Protein AF-A0A5C6VBN8-F1 (afdb_monomer_lite)

pLDDT: mean 72.9, std 21.55, range [36.84, 97.88]

Sequence (230 aa):
MKNLIVIALLLFALNPMFAQEKAKGKLKKVEKVEQQKEAKEKAQEEKEKKEKETKEKFKREKAKVKDRDDDDDEIDDDDDDDDDRDEKIKKEKKAAAAAKGKKELDDDDDEDDDKDDSSKGNAYGKNKGELEGKEFGKARSDAARATAAAKKEEAEKKIKEQEDEIRNYEEKIGQAKAKVEKEKAEGTITAEEEKKKAEKIKQAEEKLAEMKSLVEKNKAQLKELSKTIE

Organism: NCBI:txid1294296

Structure (mmCIF, N/CA/C/O backbone):
data_AF-A0A5C6VBN8-F1
#
_entry.id   AF-A0A5C6VBN8-F1
#
loop_
_atom_site.group_PDB
_atom_site.id
_atom_site.type_symbol
_atom_site.label_atom_id
_atom_site.label_alt_id
_atom_site.label_comp_id
_atom_site.label_asym_id
_atom_site.label_entity_id
_atom_site.label_seq_id
_atom_site.pdbx_PDB_ins_code
_atom_site.Cartn_x
_atom_site.Cartn_y
_atom_site.Cartn_z
_atom_site.occupancy
_atom_site.B_iso_or_equiv
_atom_site.auth_seq_id
_atom_site.auth_comp_id
_atom_site.auth_asym_id
_atom_site.auth_atom_id
_atom_site.pdbx_PDB_model_num
ATOM 1 N N . MET A 1 1 ? -7.280 -19.448 46.261 1.00 36.84 1 MET A N 1
ATOM 2 C CA . MET A 1 1 ? -7.740 -20.836 46.024 1.00 36.84 1 MET A CA 1
ATOM 3 C C . MET A 1 1 ? -8.810 -20.770 44.946 1.00 36.84 1 MET A C 1
ATOM 5 O O . MET A 1 1 ? -9.757 -20.027 45.119 1.00 36.84 1 MET A O 1
ATOM 9 N N . LYS A 1 2 ? -8.465 -21.201 43.727 1.00 53.47 2 LYS A N 1
ATOM 10 C CA . LYS A 1 2 ? -9.002 -22.420 43.089 1.00 53.47 2 LYS A CA 1
ATOM 11 C C . LYS A 1 2 ? -10.509 -22.305 42.814 1.00 53.47 2 LYS A C 1
ATOM 13 O O . LYS A 1 2 ? -11.283 -22.517 43.735 1.00 53.47 2 LYS A O 1
ATOM 18 N N . ASN A 1 3 ? -10.872 -21.954 41.571 1.00 45.22 3 ASN A N 1
ATOM 19 C CA . ASN A 1 3 ? -11.799 -22.721 40.720 1.00 45.22 3 ASN A CA 1
ATOM 20 C C . ASN A 1 3 ? -11.880 -22.164 39.272 1.00 45.22 3 ASN A C 1
ATOM 22 O O . ASN A 1 3 ? -12.307 -21.035 39.075 1.00 45.22 3 ASN A O 1
ATOM 26 N N . LEU A 1 4 ? -11.440 -23.016 38.323 1.00 42.41 4 LEU A N 1
ATOM 27 C CA . LEU A 1 4 ? -11.912 -23.273 36.939 1.00 42.41 4 LEU A CA 1
ATOM 28 C C . LEU A 1 4 ? -12.212 -22.076 36.000 1.00 42.41 4 LEU A C 1
ATOM 30 O O . LEU A 1 4 ? -13.116 -21.300 36.261 1.00 42.41 4 LEU A O 1
ATOM 34 N N . ILE A 1 5 ? -11.494 -21.816 34.892 1.00 54.84 5 ILE A N 1
ATOM 35 C CA . ILE A 1 5 ? -11.352 -22.577 33.619 1.00 54.84 5 ILE A CA 1
ATOM 36 C C . ILE A 1 5 ? -12.698 -23.025 33.004 1.00 54.84 5 ILE A C 1
ATOM 38 O O . ILE A 1 5 ? -13.468 -23.731 33.640 1.00 54.84 5 ILE A O 1
ATOM 42 N N . VAL A 1 6 ? -12.856 -22.713 31.705 1.00 48.94 6 VAL A N 1
ATOM 43 C CA . VAL A 1 6 ? -13.822 -23.225 30.701 1.00 48.94 6 VAL A CA 1
ATOM 44 C C . VAL A 1 6 ? -15.058 -22.346 30.432 1.00 48.94 6 VAL A C 1
ATOM 46 O O . VAL A 1 6 ? -16.148 -22.680 30.867 1.00 48.94 6 VAL A O 1
ATOM 49 N N . ILE A 1 7 ? -14.921 -21.312 29.584 1.00 46.84 7 ILE A N 1
ATOM 50 C CA . ILE A 1 7 ? -15.946 -20.943 28.575 1.00 46.84 7 ILE A CA 1
ATOM 51 C C . ILE A 1 7 ? -15.214 -20.537 27.285 1.00 46.84 7 ILE A C 1
ATOM 53 O O . ILE A 1 7 ? -15.134 -19.379 26.893 1.00 46.84 7 ILE A O 1
ATOM 57 N N . ALA A 1 8 ? -14.608 -21.537 26.651 1.00 49.47 8 ALA A N 1
ATOM 58 C CA . ALA A 1 8 ? -14.087 -21.483 25.293 1.00 49.47 8 ALA A CA 1
ATOM 59 C C . ALA A 1 8 ? -14.495 -22.787 24.600 1.00 49.47 8 ALA A C 1
ATOM 61 O O . ALA A 1 8 ? -13.651 -23.655 24.422 1.00 49.47 8 ALA A O 1
ATOM 62 N N . LEU A 1 9 ? -15.798 -22.983 24.331 1.00 48.44 9 LEU A N 1
ATOM 63 C CA . LEU A 1 9 ? -16.314 -24.092 23.502 1.00 48.44 9 LEU A CA 1
ATOM 64 C C . LEU A 1 9 ? -17.844 -24.056 23.325 1.00 48.44 9 LEU A C 1
ATOM 66 O O . LEU A 1 9 ? -18.545 -24.948 23.786 1.00 48.44 9 LEU A O 1
ATOM 70 N N . LEU A 1 10 ? -18.400 -23.051 22.645 1.00 46.12 10 LEU A N 1
ATOM 71 C CA . LEU A 1 10 ? -19.782 -23.157 22.154 1.00 46.12 10 LEU A CA 1
ATOM 72 C C . LEU A 1 10 ? -20.046 -22.147 21.038 1.00 46.12 10 LEU A C 1
ATOM 74 O O . LEU A 1 10 ? -20.396 -21.012 21.323 1.00 46.12 10 LEU A O 1
ATOM 78 N N . LEU A 1 11 ? -19.818 -22.569 19.785 1.00 45.25 11 LEU A N 1
ATOM 79 C CA . LEU A 1 11 ? -20.615 -22.232 18.585 1.00 45.25 11 LEU A CA 1
ATOM 80 C C . LEU A 1 11 ? -19.987 -22.858 17.318 1.00 45.25 11 LEU A C 1
ATOM 82 O O . LEU A 1 11 ? -19.710 -22.196 16.324 1.00 45.25 11 LEU A O 1
ATOM 86 N N . PHE A 1 12 ? -19.773 -24.177 17.352 1.00 49.62 12 PHE A N 1
ATOM 87 C CA . PHE A 1 12 ? -19.505 -24.992 16.162 1.00 49.62 12 PHE A CA 1
ATOM 88 C C . PHE A 1 12 ? -20.537 -26.125 16.104 1.00 49.62 12 PHE A C 1
ATOM 90 O O . PHE A 1 12 ? -20.213 -27.287 16.324 1.00 49.62 12 PHE A O 1
ATOM 97 N N . ALA A 1 13 ? -21.813 -25.781 15.913 1.00 48.97 13 ALA A N 1
ATOM 98 C CA . ALA A 1 13 ? -22.879 -26.774 15.763 1.00 48.97 13 ALA A CA 1
ATOM 99 C C . ALA A 1 13 ? -24.131 -26.199 15.083 1.00 48.97 13 ALA A C 1
ATOM 101 O O . ALA A 1 13 ? -25.184 -26.117 15.699 1.00 48.97 13 ALA A O 1
ATOM 102 N N . LEU A 1 14 ? -24.035 -25.845 13.799 1.00 45.94 14 LEU A N 1
ATOM 103 C CA . LEU A 1 14 ? -25.195 -25.828 12.901 1.00 45.94 14 LEU A CA 1
ATOM 104 C C . LEU A 1 14 ? -24.757 -26.303 11.514 1.00 45.94 14 LEU A C 1
ATOM 106 O O . LEU A 1 14 ? -24.358 -25.506 10.676 1.00 45.94 14 LEU A O 1
ATOM 110 N N . ASN A 1 15 ? -24.778 -27.626 11.324 1.00 46.16 15 ASN A N 1
ATOM 111 C CA . ASN A 1 15 ? -25.123 -28.281 10.057 1.00 46.16 15 ASN A CA 1
ATOM 112 C C . ASN A 1 15 ? -25.276 -29.798 10.283 1.00 46.16 15 ASN A C 1
ATOM 114 O O . ASN A 1 15 ? -24.287 -30.529 10.210 1.00 46.16 15 ASN A O 1
ATOM 118 N N . PRO A 1 16 ? -26.495 -30.309 10.535 1.00 49.69 16 PRO A N 1
ATOM 119 C CA . PRO A 1 16 ? -26.801 -31.718 10.387 1.00 49.69 16 PRO A CA 1
ATOM 120 C C . PRO A 1 16 ? -27.466 -31.930 9.022 1.00 49.69 16 PRO A C 1
ATOM 122 O O . PRO A 1 16 ? -28.684 -31.882 8.888 1.00 49.69 16 PRO A O 1
ATOM 125 N N . MET A 1 17 ? -26.672 -32.164 7.984 1.00 53.31 17 MET A N 1
ATOM 126 C CA . MET A 1 17 ? -27.174 -32.779 6.757 1.00 53.31 17 MET A CA 1
ATOM 127 C C . MET A 1 17 ? -26.045 -33.636 6.182 1.00 53.31 17 MET A C 1
ATOM 129 O O . MET A 1 17 ? -24.897 -33.206 6.188 1.00 53.31 17 MET A O 1
ATOM 133 N N . PHE A 1 18 ? -26.373 -34.853 5.744 1.00 47.97 18 PHE A N 1
ATOM 134 C CA . PHE A 1 18 ? -25.477 -35.960 5.361 1.00 47.97 18 PHE A CA 1
ATOM 135 C C . PHE A 1 18 ? -25.072 -36.930 6.482 1.00 47.97 18 PHE A C 1
ATOM 137 O O . PHE A 1 18 ? -23.905 -37.274 6.675 1.00 47.97 18 PHE A O 1
ATOM 144 N N . ALA A 1 19 ? -26.086 -37.473 7.156 1.00 48.59 19 ALA A N 1
ATOM 145 C CA . ALA A 1 19 ? -26.029 -38.852 7.622 1.00 48.59 19 ALA A CA 1
ATOM 146 C C . ALA A 1 19 ? -26.508 -39.791 6.496 1.00 48.59 19 ALA A C 1
ATOM 148 O O . ALA A 1 19 ? -27.462 -39.470 5.797 1.00 48.59 19 ALA A O 1
ATOM 149 N N . GLN A 1 20 ? -25.857 -40.958 6.407 1.00 46.75 20 GLN A N 1
ATOM 150 C CA . GLN A 1 20 ? -26.319 -42.191 5.752 1.00 46.75 20 GLN A CA 1
ATOM 151 C C . GLN A 1 20 ? -25.979 -42.408 4.261 1.00 46.75 20 GLN A C 1
ATOM 153 O O . GLN A 1 20 ? -26.848 -42.362 3.410 1.00 46.75 20 GLN A O 1
ATOM 158 N N . GLU A 1 21 ? -24.714 -42.749 3.965 1.00 42.88 21 GLU A N 1
ATOM 159 C CA . GLU A 1 21 ? -24.326 -43.922 3.141 1.00 42.88 21 GLU A CA 1
ATOM 160 C C . GLU A 1 21 ? -22.788 -44.021 2.969 1.00 42.88 21 GLU A C 1
ATOM 162 O O . GLU A 1 21 ? -22.092 -43.013 2.893 1.00 42.88 21 GLU A O 1
ATOM 167 N N . LYS A 1 22 ? -22.251 -45.249 2.864 1.00 39.03 22 LYS A N 1
ATOM 168 C CA . LYS A 1 22 ? -20.851 -45.630 2.517 1.00 39.03 22 LYS A CA 1
ATOM 169 C C . LYS A 1 22 ? -19.776 -45.600 3.623 1.00 39.03 22 LYS A C 1
ATOM 171 O O . LYS A 1 22 ? -18.822 -44.824 3.619 1.00 39.03 22 LYS A O 1
ATOM 176 N N . ALA A 1 23 ? -19.831 -46.611 4.489 1.00 44.97 23 ALA A N 1
ATOM 177 C CA . ALA A 1 23 ? -18.872 -46.915 5.558 1.00 44.97 23 ALA A CA 1
ATOM 178 C C . ALA A 1 23 ? -17.556 -47.636 5.139 1.00 44.97 23 ALA A C 1
ATOM 180 O O . ALA A 1 23 ? -16.942 -48.295 5.968 1.00 44.97 23 ALA A O 1
ATOM 181 N N . LYS A 1 24 ? -17.067 -47.519 3.891 1.00 47.94 24 LYS A N 1
ATOM 182 C CA . LYS A 1 24 ? -15.758 -48.106 3.480 1.00 47.94 24 LYS A CA 1
ATOM 183 C C . LYS A 1 24 ? -14.725 -47.108 2.925 1.00 47.94 24 LYS A C 1
ATOM 185 O O . LYS A 1 24 ? -13.600 -47.495 2.640 1.00 47.94 24 LYS A O 1
ATOM 190 N N . GLY A 1 25 ? -15.058 -45.816 2.823 1.00 48.28 25 GLY A N 1
ATOM 191 C CA . GLY A 1 25 ? -14.154 -44.778 2.288 1.00 48.28 25 GLY A CA 1
ATOM 192 C C . GLY A 1 25 ? -13.423 -43.911 3.326 1.00 48.28 25 GLY A C 1
ATOM 193 O O . GLY A 1 25 ? -12.579 -43.102 2.949 1.00 48.28 25 GLY A O 1
ATOM 194 N N . LYS A 1 26 ? -13.742 -44.035 4.624 1.00 44.25 26 LYS A N 1
ATOM 195 C CA . LYS A 1 26 ? -13.276 -43.090 5.660 1.00 44.25 26 LYS A CA 1
ATOM 196 C C . LYS A 1 26 ? -11.851 -43.340 6.178 1.00 44.25 26 LYS A C 1
ATOM 198 O O . LYS A 1 26 ? -11.223 -42.382 6.604 1.00 44.25 26 LYS A O 1
ATOM 203 N N . LEU A 1 27 ? -11.300 -44.551 6.063 1.00 45.84 27 LEU A N 1
ATOM 204 C CA . LEU A 1 27 ? -9.932 -44.841 6.532 1.00 45.84 27 LEU A CA 1
ATOM 205 C C . LEU A 1 27 ? -8.842 -44.193 5.653 1.00 45.84 27 LEU A C 1
ATOM 207 O O . LEU A 1 27 ? -7.938 -43.561 6.182 1.00 45.84 27 LEU A O 1
ATOM 211 N N . LYS A 1 28 ? -8.986 -44.197 4.318 1.00 51.03 28 LYS A N 1
ATOM 212 C CA . LYS A 1 28 ? -8.011 -43.555 3.404 1.00 51.03 28 LYS A CA 1
ATOM 213 C C . LYS A 1 28 ? -8.004 -42.021 3.448 1.00 51.03 28 LYS A C 1
ATOM 215 O O . LYS A 1 28 ? -7.063 -41.395 2.967 1.00 51.03 28 LYS A O 1
ATOM 220 N N . LYS A 1 29 ? -9.065 -41.392 3.964 1.00 52.53 29 LYS A N 1
ATOM 221 C CA . LYS A 1 29 ? -9.188 -39.925 3.989 1.00 52.53 29 LYS A CA 1
ATOM 222 C C . LYS A 1 29 ? -8.553 -39.308 5.238 1.00 52.53 29 LYS A C 1
ATOM 224 O O . LYS A 1 29 ? -8.108 -38.173 5.160 1.00 52.53 29 LYS A O 1
ATOM 229 N N . VAL A 1 30 ? -8.477 -40.052 6.344 1.00 53.88 30 VAL A N 1
ATOM 230 C CA . VAL A 1 30 ? -7.814 -39.607 7.583 1.00 53.88 30 VAL A CA 1
ATOM 231 C C . VAL A 1 30 ? -6.291 -39.638 7.417 1.00 53.88 30 VAL A C 1
ATOM 233 O O . VAL A 1 30 ? -5.638 -38.637 7.685 1.00 53.88 30 VAL A O 1
ATOM 236 N N . GLU A 1 31 ? -5.750 -40.703 6.822 1.00 55.56 31 GLU A N 1
ATOM 237 C CA . GLU A 1 31 ? -4.309 -40.848 6.553 1.00 55.56 31 GLU A CA 1
ATOM 238 C C . GLU A 1 31 ? -3.769 -39.752 5.609 1.00 55.56 31 GLU A C 1
ATOM 240 O O . GLU A 1 31 ? -2.696 -39.190 5.820 1.00 55.56 31 GLU A O 1
ATOM 245 N N . LYS A 1 32 ? -4.564 -39.351 4.605 1.00 59.66 32 LYS A N 1
ATOM 246 C CA . LYS A 1 32 ? -4.193 -38.275 3.670 1.00 59.66 32 LYS A CA 1
ATOM 247 C C . LYS A 1 32 ? -4.232 -36.876 4.307 1.00 59.66 32 LYS A C 1
ATOM 249 O O . LYS A 1 32 ? -3.501 -35.990 3.869 1.00 59.66 32 LYS A O 1
ATOM 254 N N . VAL A 1 33 ? -5.076 -36.666 5.321 1.00 64.38 33 VAL A N 1
ATOM 255 C CA . VAL A 1 33 ? -5.154 -35.396 6.067 1.00 64.38 33 VAL A CA 1
ATOM 256 C C . VAL A 1 33 ? -3.995 -35.279 7.059 1.00 64.38 33 VAL A C 1
ATOM 258 O O . VAL A 1 33 ? -3.444 -34.192 7.223 1.00 64.38 33 VAL A O 1
ATOM 261 N N . GLU A 1 34 ? -3.577 -36.388 7.664 1.00 66.69 34 GLU A N 1
ATOM 262 C CA . GLU A 1 34 ? -2.437 -36.432 8.584 1.00 66.69 34 GLU A CA 1
ATOM 263 C C . GLU A 1 34 ? -1.108 -36.192 7.847 1.00 66.69 34 GLU A C 1
ATOM 265 O O . GLU A 1 34 ? -0.345 -35.308 8.238 1.00 66.69 34 GLU A O 1
ATOM 270 N N . GLN A 1 35 ? -0.911 -36.825 6.681 1.00 67.00 35 GLN A N 1
ATOM 271 C CA . GLN A 1 35 ? 0.249 -36.563 5.814 1.00 67.00 35 GLN A CA 1
ATOM 272 C C . GLN A 1 35 ? 0.308 -35.112 5.303 1.00 67.00 35 GLN A C 1
ATOM 274 O O . GLN A 1 35 ? 1.388 -34.530 5.202 1.00 67.00 35 GLN A O 1
ATOM 279 N N . GLN A 1 36 ? -0.838 -34.486 5.001 1.00 68.31 36 GLN A N 1
ATOM 280 C CA . GLN A 1 36 ? -0.869 -33.069 4.609 1.00 68.31 36 GLN A CA 1
ATOM 281 C C . GLN A 1 36 ? -0.528 -32.123 5.764 1.00 68.31 36 GLN A C 1
ATOM 283 O O . GLN A 1 36 ? 0.071 -31.072 5.529 1.00 68.31 36 GLN A O 1
ATOM 288 N N . LYS A 1 37 ? -0.903 -32.472 6.998 1.00 75.88 37 LYS A N 1
ATOM 289 C CA . LYS A 1 37 ? -0.598 -31.662 8.180 1.00 75.88 37 LYS A CA 1
ATOM 290 C C . LYS A 1 37 ? 0.895 -31.720 8.507 1.00 75.88 37 LYS A C 1
ATOM 292 O O . LYS A 1 37 ? 1.504 -30.670 8.686 1.00 75.88 37 LYS A O 1
ATOM 297 N N . GLU A 1 38 ? 1.486 -32.911 8.454 1.00 79.38 38 GLU A N 1
ATOM 298 C CA . GLU A 1 38 ? 2.917 -33.118 8.702 1.00 79.38 38 GLU A CA 1
ATOM 299 C C . GLU A 1 38 ? 3.798 -32.453 7.624 1.00 79.38 38 GLU A C 1
ATOM 301 O O . GLU A 1 38 ? 4.816 -31.834 7.933 1.00 79.38 38 GLU A O 1
ATOM 306 N N . ALA A 1 39 ? 3.378 -32.493 6.352 1.00 78.19 39 ALA A N 1
ATOM 307 C CA . ALA A 1 39 ? 4.074 -31.791 5.270 1.00 78.19 39 ALA A CA 1
ATOM 308 C C . ALA A 1 39 ? 4.024 -30.260 5.428 1.00 78.19 39 ALA A C 1
ATOM 310 O O . ALA A 1 39 ? 4.997 -29.568 5.128 1.00 78.19 39 ALA A O 1
ATOM 311 N N . LYS A 1 40 ? 2.900 -29.721 5.918 1.00 80.12 40 LYS A N 1
ATOM 312 C CA . LYS A 1 40 ? 2.733 -28.280 6.145 1.00 80.12 40 LYS A CA 1
ATOM 313 C C . LYS A 1 40 ? 3.567 -27.786 7.330 1.00 80.12 40 LYS A C 1
ATOM 315 O O . LYS A 1 40 ? 4.115 -26.691 7.259 1.00 80.12 40 LYS A O 1
ATOM 320 N N . GLU A 1 41 ? 3.694 -28.601 8.373 1.00 85.88 41 GLU A N 1
A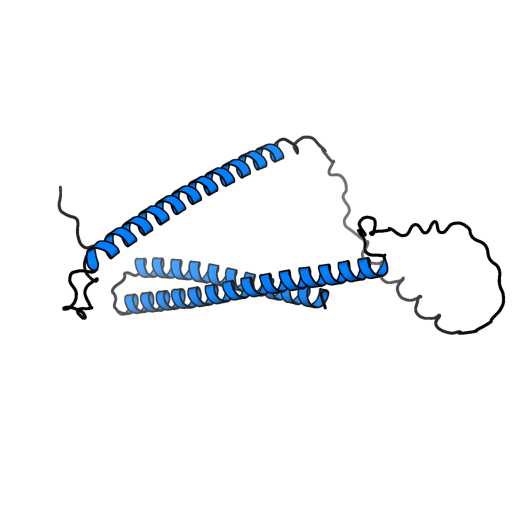TOM 321 C CA . GLU A 1 41 ? 4.508 -28.299 9.553 1.00 85.88 41 GLU A CA 1
ATOM 322 C C . GLU A 1 41 ? 6.008 -28.305 9.214 1.00 85.88 41 GLU A C 1
ATOM 324 O O . GLU A 1 41 ? 6.697 -27.325 9.495 1.00 85.88 41 GLU A O 1
ATOM 329 N N . LYS A 1 42 ? 6.485 -29.307 8.457 1.00 85.19 42 LYS A N 1
ATOM 330 C CA . LYS A 1 42 ? 7.874 -29.344 7.953 1.00 85.19 42 LYS A CA 1
ATOM 331 C C . LYS A 1 42 ? 8.205 -28.163 7.035 1.00 85.19 42 LYS A C 1
ATOM 333 O O . LYS A 1 42 ? 9.279 -27.579 7.147 1.00 85.19 42 LYS A O 1
ATOM 338 N N . ALA A 1 43 ? 7.277 -27.765 6.162 1.00 82.50 43 ALA A N 1
ATOM 339 C CA . ALA A 1 43 ? 7.470 -26.601 5.294 1.00 82.50 43 ALA A CA 1
ATOM 340 C C . ALA A 1 43 ? 7.532 -25.277 6.080 1.00 82.50 43 ALA A C 1
ATOM 342 O O . ALA A 1 43 ? 8.262 -24.359 5.699 1.00 82.50 43 ALA A O 1
ATOM 343 N N . GLN A 1 44 ? 6.776 -25.168 7.175 1.00 82.94 44 GLN A N 1
ATOM 344 C CA . GLN A 1 44 ? 6.790 -23.989 8.037 1.00 82.94 44 GLN A CA 1
ATOM 345 C C . GLN A 1 44 ? 8.087 -23.905 8.856 1.00 82.94 44 GLN A C 1
ATOM 347 O O . GLN A 1 44 ? 8.685 -22.831 8.933 1.00 82.94 44 GLN A O 1
ATOM 352 N N . GLU A 1 45 ? 8.571 -25.034 9.375 1.00 87.75 45 GLU A N 1
ATOM 353 C CA . GLU A 1 45 ? 9.840 -25.117 10.106 1.00 87.75 45 GLU A CA 1
ATOM 354 C C . GLU A 1 45 ? 11.048 -24.794 9.203 1.00 87.75 45 GLU A C 1
ATOM 356 O O . GLU A 1 45 ? 11.947 -24.042 9.590 1.00 87.75 45 GLU A O 1
ATOM 361 N N . GLU A 1 46 ? 11.046 -25.269 7.951 1.00 87.88 46 GLU A N 1
ATOM 362 C CA . GLU A 1 46 ? 12.103 -24.949 6.983 1.00 87.88 46 GLU A CA 1
ATOM 363 C C . GLU A 1 46 ? 12.102 -23.458 6.594 1.00 87.88 46 GLU A C 1
ATOM 365 O O . GLU A 1 46 ? 13.165 -22.853 6.412 1.00 87.88 46 GLU A O 1
ATOM 370 N N . LYS A 1 47 ? 10.916 -22.838 6.516 1.00 85.25 47 LYS A N 1
ATOM 371 C CA . LYS A 1 47 ? 10.767 -21.404 6.233 1.00 85.25 47 LYS A CA 1
ATOM 372 C C . LYS A 1 47 ? 11.302 -20.544 7.380 1.00 85.25 47 LYS A C 1
ATOM 374 O O . LYS A 1 47 ? 12.064 -19.614 7.117 1.00 85.25 47 LYS A O 1
ATOM 379 N N . GLU A 1 48 ? 10.981 -20.879 8.630 1.00 88.00 48 GLU A N 1
ATOM 380 C CA . GLU A 1 48 ? 11.520 -20.169 9.802 1.00 88.00 48 GLU A CA 1
ATOM 381 C C . GLU A 1 48 ? 13.042 -20.309 9.917 1.00 88.00 48 GLU A C 1
ATOM 383 O O . GLU A 1 48 ? 13.736 -19.351 10.277 1.00 88.00 48 GLU A O 1
ATOM 388 N N . LYS A 1 49 ? 13.586 -21.486 9.583 1.00 90.00 49 LYS A N 1
ATOM 389 C CA . LYS A 1 49 ? 15.034 -21.719 9.601 1.00 90.00 49 LYS A CA 1
ATOM 390 C C . LYS A 1 49 ? 15.754 -20.882 8.540 1.00 90.00 49 LYS A C 1
ATOM 392 O O . LYS A 1 49 ? 16.755 -20.242 8.866 1.00 90.00 49 LYS A O 1
ATOM 397 N N . LYS A 1 50 ? 15.217 -20.813 7.314 1.00 86.00 50 LYS A N 1
ATOM 398 C CA . LYS A 1 50 ? 15.756 -19.949 6.247 1.00 86.00 50 LYS A CA 1
ATOM 399 C C . LYS A 1 50 ? 15.683 -18.474 6.625 1.00 86.00 50 LYS A C 1
ATOM 401 O O . LYS A 1 50 ? 16.672 -17.771 6.451 1.00 86.00 50 LYS A O 1
ATOM 406 N N . GLU A 1 51 ? 14.569 -18.023 7.204 1.00 86.62 51 GLU A N 1
ATOM 407 C CA . GLU A 1 51 ? 14.395 -16.626 7.615 1.00 86.62 51 GLU A CA 1
ATOM 408 C C . GLU A 1 51 ? 15.430 -16.204 8.672 1.00 86.62 51 GLU A C 1
ATOM 410 O O . GLU A 1 51 ? 16.073 -15.156 8.526 1.00 86.62 51 GLU A O 1
ATOM 415 N N . LYS A 1 52 ? 15.663 -17.051 9.688 1.00 87.94 52 LYS A N 1
ATOM 416 C CA . LYS A 1 52 ? 16.704 -16.828 10.705 1.00 87.94 52 LYS A CA 1
ATOM 417 C C . LYS A 1 52 ? 18.102 -16.748 10.086 1.00 87.94 52 LYS A C 1
ATOM 419 O O . LYS A 1 52 ? 18.843 -15.826 10.422 1.00 87.94 52 LYS A O 1
ATOM 424 N N . GLU A 1 53 ? 18.433 -17.638 9.151 1.00 88.25 53 GLU A N 1
ATOM 425 C CA . GLU A 1 53 ? 19.745 -17.651 8.490 1.00 88.25 53 GLU A CA 1
ATOM 426 C C . GLU A 1 53 ? 19.979 -16.390 7.632 1.00 88.25 53 GLU A C 1
ATOM 428 O O . GLU A 1 53 ? 21.054 -15.786 7.687 1.00 88.25 53 GLU A O 1
ATOM 433 N N . THR A 1 54 ? 18.965 -15.919 6.895 1.00 83.12 54 THR A N 1
ATOM 434 C CA . THR A 1 54 ? 19.051 -14.646 6.149 1.00 83.12 54 THR A CA 1
ATOM 435 C C . THR A 1 54 ? 19.209 -13.438 7.066 1.00 83.12 54 THR A C 1
ATOM 437 O O . THR A 1 54 ? 20.010 -12.547 6.778 1.00 83.12 54 THR A O 1
ATOM 440 N N . LYS A 1 55 ? 18.486 -13.403 8.191 1.00 85.69 55 LYS A N 1
ATOM 441 C CA . LYS A 1 55 ? 18.560 -12.289 9.146 1.00 85.69 55 LYS A CA 1
ATOM 442 C C . LYS A 1 55 ? 19.932 -12.210 9.818 1.00 85.69 55 LYS A C 1
ATOM 444 O O . LYS A 1 55 ? 20.414 -11.112 10.100 1.00 85.69 55 LYS A O 1
ATOM 449 N N . GLU A 1 56 ? 20.569 -13.354 10.051 1.00 87.25 56 GLU A N 1
ATOM 450 C CA . GLU A 1 56 ? 21.918 -13.420 10.611 1.00 87.25 56 GLU A CA 1
ATOM 451 C C . GLU A 1 56 ? 22.990 -13.000 9.591 1.00 87.25 56 GLU A C 1
ATOM 453 O O . GLU A 1 56 ? 23.860 -12.189 9.921 1.00 87.25 56 GLU A O 1
ATOM 458 N N . LYS A 1 57 ? 22.879 -13.444 8.328 1.00 85.06 57 LYS A N 1
ATOM 459 C CA .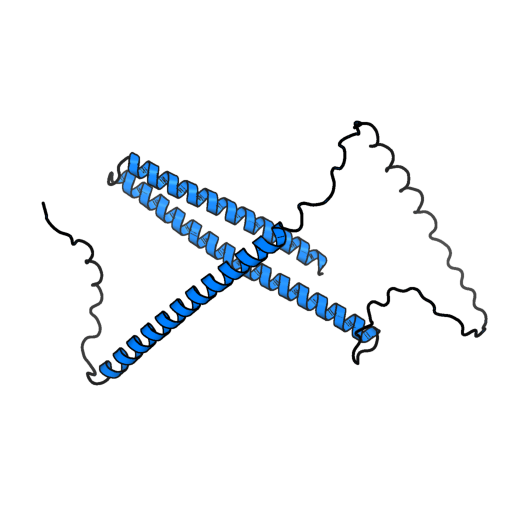 LYS A 1 57 ? 23.761 -12.993 7.232 1.00 85.06 57 LYS A CA 1
ATOM 460 C C . LYS A 1 57 ? 23.685 -11.479 7.026 1.00 85.06 57 LYS A C 1
ATOM 462 O O . LYS A 1 57 ? 24.727 -10.831 6.987 1.00 85.06 57 LYS A O 1
ATOM 467 N N . PHE A 1 58 ? 22.480 -10.908 7.016 1.00 82.12 58 PHE A N 1
ATOM 468 C CA . PHE A 1 58 ? 22.283 -9.464 6.856 1.00 82.12 58 PHE A CA 1
ATOM 469 C C . PHE A 1 58 ? 22.900 -8.648 8.004 1.00 82.12 58 PHE A C 1
ATOM 471 O O . PHE A 1 58 ? 23.533 -7.619 7.776 1.00 82.12 58 PHE A O 1
ATOM 478 N N . LYS A 1 59 ? 22.779 -9.119 9.256 1.00 85.06 59 LYS A N 1
ATOM 479 C CA . LYS A 1 59 ? 23.442 -8.470 10.401 1.00 85.06 59 LYS A CA 1
ATOM 480 C C . LYS A 1 59 ? 24.966 -8.528 10.296 1.00 85.06 59 LYS A C 1
ATOM 482 O O . LYS A 1 59 ? 25.627 -7.544 10.620 1.00 85.06 59 LYS A O 1
ATOM 487 N N . ARG A 1 60 ? 25.520 -9.655 9.840 1.00 81.19 60 ARG A N 1
ATOM 488 C CA . ARG A 1 60 ? 26.971 -9.839 9.694 1.00 81.19 60 ARG A CA 1
ATOM 489 C C . ARG A 1 60 ? 27.555 -8.982 8.573 1.00 81.19 60 ARG A C 1
ATOM 491 O O . ARG A 1 60 ? 28.676 -8.505 8.700 1.00 81.19 60 ARG A O 1
ATOM 498 N N . GLU A 1 61 ? 26.801 -8.776 7.501 1.00 76.25 61 GLU A N 1
ATOM 499 C CA . GLU A 1 61 ? 27.203 -7.921 6.383 1.00 76.25 61 GLU A CA 1
ATOM 500 C C . GLU A 1 61 ? 27.132 -6.437 6.764 1.00 76.25 61 GLU A C 1
ATOM 502 O O . GLU A 1 61 ? 28.094 -5.705 6.552 1.00 76.25 61 GLU A O 1
ATOM 507 N N . LYS A 1 62 ? 26.070 -6.019 7.468 1.00 74.94 62 LYS A N 1
ATOM 508 C CA . LYS A 1 62 ? 25.943 -4.649 7.990 1.00 74.94 62 LYS A CA 1
ATOM 509 C C . LYS A 1 62 ? 27.041 -4.284 8.998 1.00 74.94 62 LYS A C 1
ATOM 511 O O . LYS A 1 62 ? 27.475 -3.139 9.021 1.00 74.94 62 LYS A O 1
ATOM 516 N N . ALA A 1 63 ? 27.500 -5.238 9.810 1.00 75.50 63 ALA A N 1
ATOM 517 C CA . ALA A 1 63 ? 28.615 -5.014 10.731 1.00 75.50 63 ALA A CA 1
ATOM 518 C C . ALA A 1 63 ? 29.946 -4.780 9.991 1.00 75.50 63 ALA A C 1
ATOM 520 O O . ALA A 1 63 ? 30.706 -3.909 10.382 1.00 75.50 63 ALA A O 1
ATOM 521 N N . LYS A 1 64 ? 30.195 -5.484 8.878 1.00 71.12 64 LYS A N 1
ATOM 522 C CA . LYS A 1 64 ? 31.433 -5.329 8.092 1.00 71.12 64 LYS A CA 1
ATOM 523 C C . LYS A 1 64 ? 31.522 -4.026 7.298 1.00 71.12 64 LYS A C 1
ATOM 525 O O . LYS A 1 64 ? 32.619 -3.635 6.922 1.00 71.12 64 LYS A O 1
ATOM 530 N N . VAL A 1 65 ? 30.386 -3.400 6.999 1.00 65.94 65 VAL A N 1
ATOM 531 C CA . VAL A 1 65 ? 30.345 -2.107 6.297 1.00 65.94 65 VAL A CA 1
ATOM 532 C C . VAL A 1 65 ? 30.632 -0.954 7.260 1.00 65.94 65 VAL A C 1
ATOM 534 O O . VAL A 1 65 ? 31.182 0.049 6.839 1.00 65.94 65 VAL A O 1
ATOM 537 N N . LYS A 1 66 ? 30.332 -1.108 8.557 1.00 56.59 66 LYS A N 1
ATOM 538 C CA . LYS A 1 66 ? 30.497 -0.024 9.532 1.00 56.59 66 LYS A CA 1
ATOM 539 C C . LYS A 1 66 ? 31.939 0.183 10.019 1.00 56.59 66 LYS A C 1
ATOM 541 O O . LYS A 1 66 ? 32.239 1.260 10.500 1.00 56.59 66 LYS A O 1
ATOM 546 N N . ASP A 1 67 ? 32.823 -0.801 9.847 1.00 53.31 67 ASP A N 1
ATOM 547 C CA . ASP A 1 67 ? 34.244 -0.703 10.231 1.00 53.31 67 ASP A CA 1
ATOM 548 C C . ASP A 1 67 ? 35.137 -0.121 9.106 1.00 53.31 67 ASP A C 1
ATOM 550 O O . ASP A 1 67 ? 36.345 -0.348 9.098 1.00 53.31 67 ASP A O 1
ATOM 554 N N . ARG A 1 68 ? 34.560 0.553 8.097 1.00 54.59 68 ARG A N 1
ATOM 555 C CA . ARG A 1 68 ? 35.306 1.100 6.944 1.00 54.59 68 ARG A CA 1
ATOM 556 C C . ARG A 1 68 ? 35.124 2.596 6.675 1.00 54.59 68 ARG A C 1
ATOM 558 O O . ARG A 1 68 ? 35.803 3.084 5.785 1.00 54.59 68 ARG A O 1
ATOM 565 N N . ASP A 1 69 ? 34.284 3.293 7.438 1.00 51.66 69 ASP A N 1
ATOM 566 C CA . ASP A 1 69 ? 33.942 4.703 7.183 1.00 51.66 69 ASP A CA 1
ATOM 567 C C . ASP A 1 69 ? 34.341 5.648 8.345 1.00 51.66 69 ASP A C 1
ATOM 569 O O . ASP A 1 69 ? 33.763 6.719 8.469 1.00 51.66 69 ASP A O 1
ATOM 573 N N . ASP A 1 70 ? 35.294 5.263 9.207 1.00 51.12 70 ASP A N 1
ATOM 574 C CA . ASP A 1 70 ? 35.745 6.073 10.368 1.00 51.12 70 ASP A CA 1
ATOM 575 C C . ASP A 1 70 ? 37.191 6.614 10.223 1.00 51.12 70 ASP A C 1
ATOM 577 O O . ASP A 1 70 ? 37.810 6.986 11.213 1.00 51.12 70 ASP A O 1
ATOM 581 N N . ASP A 1 71 ? 37.730 6.673 9.001 1.00 52.56 71 ASP A N 1
ATOM 582 C CA . ASP A 1 71 ? 39.013 7.327 8.686 1.00 52.56 71 ASP A CA 1
ATOM 583 C C . ASP A 1 71 ? 38.901 8.040 7.321 1.00 52.56 71 ASP A C 1
ATOM 585 O O . ASP A 1 71 ? 39.350 7.498 6.313 1.00 52.56 71 ASP A O 1
ATOM 589 N N . ASP A 1 72 ? 38.238 9.200 7.255 1.00 50.53 72 ASP A N 1
ATOM 590 C CA . ASP A 1 72 ? 38.716 10.324 6.426 1.00 50.53 72 ASP A CA 1
ATOM 591 C C . ASP A 1 72 ? 37.911 11.613 6.665 1.00 50.53 72 ASP A C 1
ATOM 593 O O . ASP A 1 72 ? 36.679 11.622 6.628 1.00 50.53 72 ASP A O 1
ATOM 597 N N . ASP A 1 73 ? 38.680 12.689 6.822 1.00 44.25 73 ASP A N 1
ATOM 598 C CA . ASP A 1 73 ? 38.357 14.094 6.569 1.00 44.25 73 ASP A CA 1
ATOM 599 C C . ASP A 1 73 ? 37.535 14.891 7.600 1.00 44.25 73 ASP A C 1
ATOM 601 O O . ASP A 1 73 ? 36.344 15.175 7.460 1.00 44.25 73 ASP A O 1
ATOM 605 N N . GLU A 1 74 ? 38.286 15.398 8.589 1.00 52.56 74 GLU A N 1
ATOM 606 C CA . GLU A 1 74 ? 38.190 16.795 9.030 1.00 52.56 74 GLU A CA 1
ATOM 607 C C . GLU A 1 74 ? 38.247 17.728 7.801 1.00 52.56 74 GLU A C 1
ATOM 609 O O . GLU A 1 74 ? 39.312 17.953 7.226 1.00 52.56 74 GLU A O 1
ATOM 614 N N . ILE A 1 75 ? 37.103 18.279 7.393 1.00 43.38 75 ILE A N 1
ATOM 615 C CA . ILE A 1 75 ? 37.044 19.465 6.533 1.00 43.38 75 ILE A CA 1
ATOM 616 C C . ILE A 1 75 ? 36.511 20.606 7.390 1.00 43.38 75 ILE A C 1
ATOM 618 O O . ILE A 1 75 ? 35.384 20.550 7.882 1.00 43.38 75 ILE A O 1
ATOM 622 N N . ASP A 1 76 ? 37.389 21.589 7.577 1.00 44.88 76 ASP A N 1
ATOM 623 C CA . ASP A 1 76 ? 37.161 22.879 8.215 1.00 44.88 76 ASP A CA 1
ATOM 624 C C . ASP A 1 76 ? 35.899 23.567 7.673 1.00 44.88 76 ASP A C 1
ATOM 626 O O . ASP A 1 76 ? 35.765 23.819 6.472 1.00 44.88 76 ASP A O 1
ATOM 630 N N . ASP A 1 77 ? 34.999 23.896 8.599 1.00 49.16 77 ASP A N 1
ATOM 631 C CA . ASP A 1 77 ? 33.939 24.885 8.437 1.00 49.16 77 ASP A CA 1
ATOM 632 C C . ASP A 1 77 ? 34.569 26.289 8.491 1.00 49.16 77 ASP A C 1
ATOM 634 O O . ASP A 1 77 ? 34.726 26.862 9.567 1.00 49.16 77 ASP A O 1
ATOM 638 N N . ASP A 1 78 ? 34.918 26.838 7.330 1.00 53.19 78 ASP A N 1
ATOM 639 C CA . ASP A 1 78 ? 35.139 28.274 7.120 1.00 53.19 78 ASP A CA 1
ATOM 640 C C . ASP A 1 78 ? 34.677 28.616 5.693 1.00 53.19 78 ASP A C 1
ATOM 642 O O . ASP A 1 78 ? 35.373 28.335 4.720 1.00 53.19 78 ASP A O 1
ATOM 646 N N . ASP A 1 79 ? 33.460 29.147 5.557 1.00 44.22 79 ASP A N 1
ATOM 647 C CA . ASP A 1 79 ? 33.232 30.392 4.809 1.00 44.22 79 ASP A CA 1
ATOM 648 C C . ASP A 1 79 ? 31.751 30.803 4.862 1.00 44.22 79 ASP A C 1
ATOM 650 O O . ASP A 1 79 ? 30.860 30.208 4.245 1.00 44.22 79 ASP A O 1
ATOM 654 N N . ASP A 1 80 ? 31.538 31.874 5.624 1.00 50.34 80 ASP A N 1
ATOM 655 C CA . ASP A 1 80 ? 30.503 32.881 5.426 1.00 50.34 80 ASP A CA 1
ATOM 656 C C . ASP A 1 80 ? 30.503 33.386 3.967 1.00 50.34 80 ASP A C 1
ATOM 658 O O . ASP A 1 80 ? 31.540 33.797 3.456 1.00 50.34 80 ASP A O 1
ATOM 662 N N . ASP A 1 81 ? 29.344 33.386 3.302 1.00 46.28 81 ASP A N 1
ATOM 663 C CA . ASP A 1 81 ? 28.745 34.567 2.643 1.00 46.28 81 ASP A CA 1
ATOM 664 C C . ASP A 1 81 ? 27.605 34.125 1.705 1.00 46.28 81 ASP A C 1
ATOM 666 O O . ASP A 1 81 ? 27.768 33.853 0.510 1.00 46.28 81 ASP A O 1
ATOM 670 N N . ASP A 1 82 ? 26.409 34.086 2.289 1.00 52.00 82 ASP A N 1
ATOM 671 C CA . ASP A 1 82 ? 25.135 34.257 1.595 1.00 52.00 82 ASP A CA 1
ATOM 672 C C . ASP A 1 82 ? 24.960 35.756 1.290 1.00 52.00 82 ASP A C 1
ATOM 674 O O . ASP A 1 82 ? 24.621 36.522 2.187 1.00 52.00 82 ASP A O 1
ATOM 678 N N . ASP A 1 83 ? 25.185 36.184 0.046 1.00 52.06 83 ASP A N 1
ATOM 679 C CA . ASP A 1 83 ? 24.295 37.116 -0.668 1.00 52.06 83 ASP A CA 1
ATOM 680 C C . ASP A 1 83 ? 24.810 37.409 -2.096 1.00 52.06 83 ASP A C 1
ATOM 682 O O . ASP A 1 83 ? 26.004 37.419 -2.384 1.00 52.06 83 ASP A O 1
ATOM 686 N N . ASP A 1 84 ? 23.875 37.682 -3.009 1.00 53.06 84 ASP A N 1
ATOM 687 C CA . ASP A 1 84 ? 24.087 38.265 -4.348 1.00 53.06 84 ASP A CA 1
ATOM 688 C C . ASP A 1 84 ? 24.603 37.386 -5.506 1.00 53.06 84 ASP A C 1
ATOM 690 O O . ASP A 1 84 ? 25.618 37.686 -6.150 1.00 53.06 84 ASP A O 1
ATOM 694 N N . ARG A 1 85 ? 23.812 36.397 -5.964 1.00 45.25 85 ARG A N 1
ATOM 695 C CA . ARG A 1 85 ? 23.976 35.907 -7.357 1.00 45.25 85 ARG A CA 1
ATOM 696 C C . ARG A 1 85 ? 22.732 35.456 -8.119 1.00 45.25 85 ARG A C 1
ATOM 698 O O . ARG A 1 85 ? 22.839 34.676 -9.066 1.00 45.25 85 ARG A O 1
ATOM 705 N N . ASP A 1 86 ? 21.579 36.045 -7.815 1.00 50.06 86 ASP A N 1
ATOM 706 C CA . ASP A 1 86 ? 20.302 35.717 -8.468 1.00 50.06 86 ASP A CA 1
ATOM 707 C C . ASP A 1 86 ? 19.973 36.553 -9.736 1.00 50.06 86 ASP A C 1
ATOM 709 O O . ASP A 1 86 ? 18.828 36.610 -10.181 1.00 50.06 86 ASP A O 1
ATOM 713 N N . GLU A 1 87 ? 20.959 37.195 -10.391 1.00 50.19 87 GLU A N 1
ATOM 714 C CA . GLU A 1 87 ? 20.668 38.122 -11.509 1.00 50.19 87 GLU A CA 1
ATOM 715 C C . GLU A 1 87 ? 21.508 37.976 -12.798 1.00 50.19 87 GLU A C 1
ATOM 717 O O . GLU A 1 87 ? 21.590 38.905 -13.606 1.00 50.19 87 GLU A O 1
ATOM 722 N N . LYS A 1 88 ? 22.098 36.799 -13.082 1.00 49.47 88 LYS A N 1
ATOM 723 C CA . LYS A 1 88 ? 22.917 36.616 -14.310 1.00 49.47 88 LYS A CA 1
ATOM 724 C C . LYS A 1 88 ? 22.607 35.415 -15.214 1.00 49.47 88 LYS A C 1
ATOM 726 O O . LYS A 1 88 ? 23.379 35.145 -16.126 1.00 49.47 88 LYS A O 1
ATOM 731 N N . ILE A 1 89 ? 21.447 34.761 -15.076 1.00 49.12 89 ILE A N 1
ATOM 732 C CA . ILE A 1 89 ? 21.009 33.665 -15.982 1.00 49.12 89 ILE A CA 1
ATOM 733 C C . ILE A 1 89 ? 19.697 34.014 -16.714 1.00 49.12 89 ILE A C 1
ATOM 735 O O . ILE A 1 89 ? 18.812 33.186 -16.919 1.00 49.12 89 ILE A O 1
ATOM 739 N N . LYS A 1 90 ? 19.533 35.276 -17.136 1.00 48.28 90 LYS A N 1
ATOM 740 C CA . LYS A 1 90 ? 18.376 35.698 -17.959 1.00 48.28 90 LYS A CA 1
ATOM 741 C C . LYS A 1 90 ? 18.720 36.459 -19.242 1.00 48.28 90 LYS A C 1
ATOM 743 O O . LYS A 1 90 ? 17.802 36.880 -19.943 1.00 48.28 90 LYS A O 1
ATOM 748 N N . LYS A 1 91 ? 20.004 36.587 -19.612 1.00 47.72 91 LYS A N 1
ATOM 749 C CA . LYS A 1 91 ? 20.423 37.408 -20.770 1.00 47.72 91 LYS A CA 1
ATOM 750 C C . LYS A 1 91 ? 21.161 36.700 -21.916 1.00 47.72 91 LYS A C 1
ATOM 752 O O . LYS A 1 91 ? 21.545 37.382 -22.855 1.00 47.72 91 LYS A O 1
ATOM 757 N N . GLU A 1 92 ? 21.262 35.367 -21.932 1.00 44.84 92 GLU A N 1
ATOM 758 C CA . GLU A 1 92 ? 21.911 34.637 -23.050 1.00 44.84 92 GLU A CA 1
ATOM 759 C C . GLU A 1 92 ? 20.978 33.741 -23.888 1.00 44.84 92 GLU A C 1
ATOM 761 O O . GLU A 1 92 ? 21.387 33.178 -24.897 1.00 44.84 92 GLU A O 1
ATOM 766 N N . LYS A 1 93 ? 19.676 33.674 -23.576 1.00 45.44 93 LYS A N 1
ATOM 767 C CA . LYS A 1 93 ? 18.700 32.866 -24.345 1.00 45.44 93 LYS A CA 1
ATOM 768 C C . LYS A 1 93 ? 17.957 33.614 -25.465 1.00 45.44 93 LYS A C 1
ATOM 770 O O . LYS A 1 93 ? 16.906 33.156 -25.909 1.00 45.44 93 LYS A O 1
ATOM 775 N N . LYS A 1 94 ? 18.472 34.752 -25.952 1.00 45.94 94 LYS A N 1
ATOM 776 C CA . LYS A 1 94 ? 17.787 35.569 -26.980 1.00 45.94 94 LYS A CA 1
ATOM 777 C C . LYS A 1 94 ? 18.648 35.973 -28.187 1.00 45.94 94 LYS A C 1
ATOM 779 O O . LYS A 1 94 ? 18.421 37.034 -28.756 1.00 45.94 94 LYS A O 1
ATOM 784 N N . ALA A 1 95 ? 19.589 35.120 -28.604 1.00 43.44 95 ALA A N 1
ATOM 785 C CA . ALA A 1 95 ? 20.414 35.353 -29.801 1.00 43.44 95 ALA A CA 1
ATOM 786 C C . ALA A 1 95 ? 20.606 34.123 -30.724 1.00 43.44 95 ALA A C 1
ATOM 788 O O . ALA A 1 95 ? 21.495 34.132 -31.563 1.00 43.44 95 ALA A O 1
ATOM 789 N N . ALA A 1 96 ? 19.775 33.076 -30.621 1.00 41.28 96 ALA A N 1
ATOM 790 C CA . ALA A 1 96 ? 19.910 31.854 -31.439 1.00 41.28 96 ALA A CA 1
ATOM 791 C C . ALA A 1 96 ? 18.641 31.496 -32.244 1.00 41.28 96 ALA A C 1
ATOM 793 O O . ALA A 1 96 ? 18.336 30.325 -32.450 1.00 41.28 96 ALA A O 1
ATOM 794 N N . ALA A 1 97 ? 17.871 32.498 -32.683 1.00 45.94 97 ALA A N 1
ATOM 795 C CA . ALA A 1 97 ? 16.625 32.296 -33.439 1.00 45.94 97 ALA A CA 1
ATOM 796 C C . ALA A 1 97 ? 16.534 33.127 -34.735 1.00 45.94 97 ALA A C 1
ATOM 798 O O . ALA A 1 97 ? 15.439 33.471 -35.171 1.00 45.94 97 ALA A O 1
ATOM 799 N N . ALA A 1 98 ? 17.666 33.453 -35.367 1.00 46.66 98 ALA A N 1
ATOM 800 C CA . ALA A 1 98 ? 17.681 34.175 -36.641 1.00 46.66 98 ALA A CA 1
ATOM 801 C C . ALA A 1 98 ? 18.855 33.747 -37.538 1.00 46.66 98 ALA A C 1
ATOM 803 O O . ALA A 1 98 ? 19.748 34.534 -37.814 1.00 46.66 98 ALA A O 1
ATOM 804 N N . ALA A 1 99 ? 18.868 32.490 -37.983 1.00 43.12 99 ALA A N 1
ATOM 805 C CA . ALA A 1 99 ? 19.697 32.054 -39.113 1.00 43.12 99 ALA A CA 1
ATOM 806 C C . ALA A 1 99 ? 19.139 30.746 -39.696 1.00 43.12 99 ALA A C 1
ATOM 808 O O . ALA A 1 99 ? 19.766 29.693 -39.664 1.00 43.12 99 ALA A O 1
ATOM 809 N N . LYS A 1 100 ? 17.895 30.797 -40.177 1.00 49.12 100 LYS A N 1
ATOM 810 C CA . LYS A 1 100 ? 17.284 29.722 -40.963 1.00 49.12 100 LYS A CA 1
ATOM 811 C C . LYS A 1 100 ? 16.913 30.323 -42.311 1.00 49.12 100 LYS A C 1
ATOM 813 O O . LYS A 1 100 ? 15.879 30.969 -42.430 1.00 49.12 100 LYS A O 1
ATOM 818 N N . GLY A 1 101 ? 17.787 30.162 -43.298 1.00 44.88 101 GLY A N 1
ATOM 819 C CA . GLY A 1 101 ? 17.499 30.613 -44.654 1.00 44.88 101 GLY A CA 1
ATOM 820 C C . GLY A 1 101 ? 18.730 30.801 -45.522 1.00 44.88 101 GLY A C 1
ATOM 821 O O . GLY A 1 101 ? 19.131 31.931 -45.751 1.00 44.88 101 GLY A O 1
ATOM 822 N N . LYS A 1 102 ? 19.271 29.708 -46.062 1.00 42.22 102 LYS A N 1
ATOM 823 C CA . LYS A 1 102 ? 19.415 29.561 -47.514 1.00 42.22 102 LYS A CA 1
ATOM 824 C C . LYS A 1 102 ? 19.885 28.153 -47.851 1.00 42.22 102 LYS A C 1
ATOM 826 O O . LYS A 1 102 ? 20.868 27.653 -47.325 1.00 42.22 102 LYS A O 1
ATOM 831 N N . LYS A 1 103 ? 19.082 27.530 -48.698 1.00 49.88 103 LYS A N 1
ATOM 832 C CA . LYS A 1 103 ? 19.333 26.300 -49.427 1.00 49.88 103 LYS A CA 1
ATOM 833 C C . LYS A 1 103 ? 19.979 26.753 -50.733 1.00 49.88 103 LYS A C 1
ATOM 835 O O . LYS A 1 103 ? 19.312 27.460 -51.481 1.00 49.88 103 LYS A O 1
ATOM 840 N N . GLU A 1 104 ? 21.224 26.385 -50.977 1.00 40.69 104 GLU A N 1
ATOM 841 C CA . GLU A 1 104 ? 21.822 26.405 -52.311 1.00 40.69 104 GLU A CA 1
ATOM 842 C C . GLU A 1 104 ? 22.517 25.054 -52.489 1.00 40.69 104 GLU A C 1
ATOM 844 O O . GLU A 1 104 ? 23.289 24.613 -51.639 1.00 40.69 104 GLU A O 1
ATOM 849 N N . LEU A 1 105 ? 22.039 24.350 -53.512 1.00 49.12 105 LEU A N 1
ATOM 850 C CA . LEU A 1 105 ? 22.656 23.186 -54.121 1.00 49.12 105 LEU A CA 1
ATOM 851 C C . LEU A 1 105 ? 23.871 23.694 -54.894 1.00 49.12 105 LEU A C 1
ATOM 853 O O . LEU A 1 105 ? 23.711 24.672 -55.617 1.00 49.12 105 LEU A O 1
ATOM 857 N N . ASP A 1 106 ? 25.001 23.011 -54.783 1.00 42.38 106 ASP A N 1
ATOM 858 C CA . ASP A 1 106 ? 25.904 22.846 -55.916 1.00 42.38 106 ASP A CA 1
ATOM 859 C C . ASP A 1 106 ? 26.516 21.445 -55.828 1.00 42.38 106 ASP A C 1
ATOM 861 O O . ASP A 1 106 ? 27.030 21.030 -54.784 1.00 42.38 106 ASP A O 1
ATOM 865 N N . ASP A 1 107 ? 26.312 20.714 -56.921 1.00 48.03 107 ASP A N 1
ATOM 866 C CA . ASP A 1 107 ? 27.083 19.555 -57.351 1.00 48.03 107 ASP A CA 1
ATOM 867 C C . ASP A 1 107 ? 28.539 19.993 -57.583 1.00 48.03 107 ASP A C 1
ATOM 869 O O . ASP A 1 107 ? 28.764 21.086 -58.095 1.00 48.03 107 ASP A O 1
ATOM 873 N N . ASP A 1 108 ? 29.514 19.168 -57.197 1.00 41.84 108 ASP A N 1
ATOM 874 C CA . ASP A 1 108 ? 30.532 18.635 -58.121 1.00 41.84 108 ASP A CA 1
ATOM 875 C C . ASP A 1 108 ? 31.670 17.911 -57.373 1.00 41.84 108 ASP A C 1
ATOM 877 O O . ASP A 1 108 ? 32.222 18.406 -56.390 1.00 41.84 108 ASP A O 1
ATOM 881 N N . ASP A 1 109 ? 31.974 16.736 -57.926 1.00 43.12 109 ASP A N 1
ATOM 882 C CA . ASP A 1 109 ? 33.241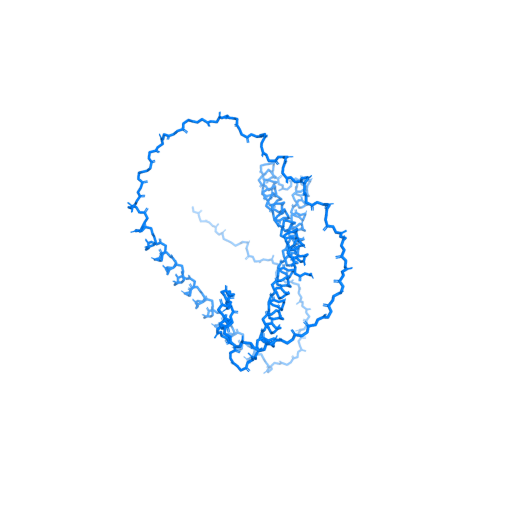 15.998 -58.004 1.00 43.12 109 ASP A CA 1
ATOM 883 C C . ASP A 1 109 ? 34.020 15.558 -56.748 1.00 43.12 109 ASP A C 1
ATOM 885 O O . ASP A 1 109 ? 34.630 16.340 -56.022 1.00 43.12 109 ASP A O 1
ATOM 889 N N . ASP A 1 110 ? 34.025 14.225 -56.587 1.00 49.59 110 ASP A N 1
ATOM 890 C CA . ASP A 1 110 ? 35.196 13.334 -56.557 1.00 49.59 110 ASP A CA 1
ATOM 891 C C . ASP A 1 110 ? 36.464 13.799 -55.818 1.00 49.59 110 ASP A C 1
ATOM 893 O O . ASP A 1 110 ? 37.191 14.674 -56.272 1.00 49.59 110 ASP A O 1
ATOM 897 N N . GLU A 1 111 ? 36.828 13.067 -54.758 1.00 43.19 111 GLU A N 1
ATOM 898 C CA . GLU A 1 111 ? 38.043 12.235 -54.774 1.00 43.19 111 GLU A CA 1
ATOM 899 C C . GLU A 1 111 ? 38.122 11.352 -53.515 1.00 43.19 111 GLU A C 1
ATOM 901 O O . GLU A 1 111 ? 37.935 11.800 -52.381 1.00 43.19 111 GLU A O 1
ATOM 906 N N . ASP A 1 112 ? 38.389 10.067 -53.751 1.00 50.88 112 ASP A N 1
ATOM 907 C CA . ASP A 1 112 ? 38.817 9.072 -52.771 1.00 50.88 112 ASP A CA 1
ATOM 908 C C . ASP A 1 112 ? 39.960 9.600 -51.887 1.00 50.88 112 ASP A C 1
ATOM 910 O O . ASP A 1 112 ? 41.047 9.895 -52.384 1.00 50.88 112 ASP A O 1
ATOM 914 N N . ASP A 1 113 ? 39.783 9.579 -50.564 1.00 42.69 113 ASP A N 1
ATOM 915 C CA . ASP A 1 113 ? 40.913 9.311 -49.674 1.00 42.69 113 ASP A CA 1
ATOM 916 C C . ASP A 1 113 ? 40.428 8.594 -48.405 1.00 42.69 113 ASP A C 1
ATOM 918 O O . ASP A 1 113 ? 39.932 9.182 -47.440 1.00 42.69 113 ASP A O 1
ATOM 922 N N . ASP A 1 114 ? 40.587 7.271 -48.423 1.00 54.16 114 ASP A N 1
ATOM 923 C CA . ASP A 1 114 ? 40.776 6.454 -47.232 1.00 54.16 114 ASP A CA 1
ATOM 924 C C . ASP A 1 114 ? 41.784 7.146 -46.304 1.00 54.16 114 ASP A C 1
ATOM 926 O O . ASP A 1 114 ? 42.982 7.148 -46.607 1.00 54.16 114 ASP A O 1
ATOM 930 N N . LYS A 1 115 ? 41.347 7.686 -45.156 1.00 45.34 115 LYS A N 1
ATOM 931 C CA . LYS A 1 115 ? 42.149 7.708 -43.918 1.00 45.34 115 LYS A CA 1
ATOM 932 C C . LYS A 1 115 ? 41.388 8.249 -42.700 1.00 45.34 115 LYS A C 1
ATOM 934 O O . LYS A 1 115 ? 40.941 9.387 -42.657 1.00 45.34 115 LYS A O 1
ATOM 939 N N . ASP A 1 116 ? 41.375 7.398 -41.674 1.00 42.16 116 ASP A N 1
ATOM 940 C CA . ASP A 1 116 ? 41.093 7.671 -40.262 1.00 42.16 116 ASP A CA 1
ATOM 941 C C . ASP A 1 116 ? 39.668 8.094 -39.882 1.00 42.16 116 ASP A C 1
ATOM 943 O O . ASP A 1 116 ? 39.417 9.175 -39.344 1.00 42.16 116 ASP A O 1
ATOM 947 N N . ASP A 1 117 ? 38.749 7.125 -39.956 1.00 47.56 117 ASP A N 1
ATOM 948 C CA . ASP A 1 117 ? 37.560 7.100 -39.098 1.00 47.56 117 ASP A CA 1
ATOM 949 C C . ASP A 1 117 ? 37.966 6.791 -37.639 1.00 47.56 117 ASP A C 1
ATOM 951 O O . ASP A 1 117 ? 37.625 5.774 -37.034 1.00 47.56 117 ASP A O 1
ATOM 955 N N . SER A 1 118 ? 38.741 7.703 -37.050 1.00 47.28 118 SER A N 1
ATOM 956 C CA . SER A 1 118 ? 38.938 7.818 -35.606 1.00 47.28 118 SER A CA 1
ATOM 957 C C . SER A 1 118 ? 37.802 8.647 -35.004 1.00 47.28 118 SER A C 1
ATOM 959 O O . SER A 1 118 ? 37.997 9.527 -34.160 1.00 47.28 118 SER A O 1
ATOM 961 N N . SER A 1 119 ? 36.570 8.348 -35.428 1.00 43.88 119 SER A N 1
ATOM 962 C CA . SER A 1 119 ? 35.375 8.802 -34.744 1.00 43.88 119 SER A CA 1
ATOM 963 C C . SER A 1 119 ? 35.430 8.277 -33.311 1.00 43.88 119 SER A C 1
ATOM 965 O O . SER A 1 119 ? 35.168 7.108 -33.021 1.00 43.88 119 SER A O 1
ATOM 967 N N . LYS A 1 120 ? 35.782 9.171 -32.380 1.00 51.47 120 LYS A N 1
ATOM 968 C CA . LYS A 1 120 ? 35.660 9.011 -30.921 1.00 51.47 120 LYS A CA 1
ATOM 969 C C . LYS A 1 120 ? 34.183 8.950 -30.503 1.00 51.47 120 LYS A C 1
ATOM 971 O O . LYS A 1 120 ? 33.773 9.547 -29.509 1.00 51.47 120 LYS A O 1
ATOM 976 N N . GLY A 1 121 ? 33.354 8.249 -31.269 1.00 56.75 121 GLY A N 1
ATOM 977 C CA . GLY A 1 121 ? 32.025 7.860 -30.856 1.00 56.75 121 GLY A CA 1
ATOM 978 C C . GLY A 1 121 ? 32.164 6.826 -29.750 1.00 56.75 121 GLY A C 1
ATOM 979 O O . GLY A 1 121 ? 32.814 5.797 -29.926 1.00 56.75 121 GLY A O 1
ATOM 980 N N . ASN A 1 122 ? 31.558 7.090 -28.594 1.00 57.56 122 ASN A N 1
ATOM 981 C CA . ASN A 1 122 ? 31.435 6.111 -27.520 1.00 57.56 122 ASN A CA 1
ATOM 982 C C . ASN A 1 122 ? 30.693 4.873 -28.055 1.00 57.56 122 ASN A C 1
ATOM 984 O O . ASN A 1 122 ? 29.463 4.817 -28.055 1.00 57.56 122 ASN A O 1
ATOM 988 N N . ALA A 1 123 ? 31.435 3.881 -28.551 1.00 52.28 123 ALA A N 1
ATOM 989 C CA . ALA A 1 123 ? 30.889 2.656 -29.110 1.00 52.28 123 ALA A CA 1
ATOM 990 C C . ALA A 1 123 ? 30.376 1.755 -27.976 1.00 52.28 123 ALA A C 1
ATOM 992 O O . ALA A 1 123 ? 31.014 0.776 -27.578 1.00 52.28 123 ALA A O 1
ATOM 993 N N . TYR A 1 124 ? 29.190 2.078 -27.456 1.00 57.47 124 TYR A N 1
ATOM 994 C CA . TYR A 1 124 ? 28.389 1.236 -26.564 1.00 57.47 124 TYR A CA 1
ATOM 995 C C . TYR A 1 124 ? 27.842 0.010 -27.328 1.00 57.47 124 TYR A C 1
ATOM 997 O O . TYR A 1 124 ? 26.634 -0.180 -27.455 1.00 57.47 124 TYR A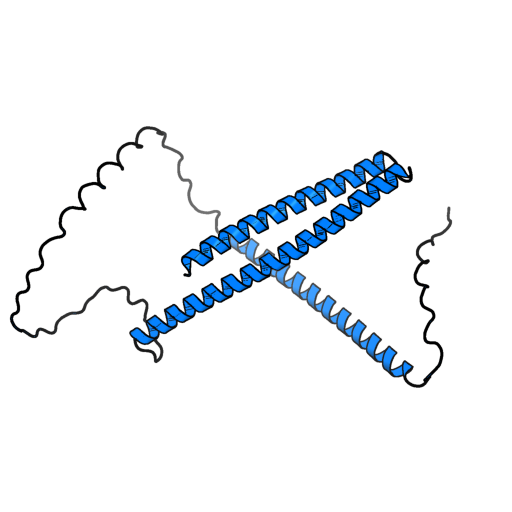 O 1
ATOM 1005 N N . GLY A 1 125 ? 28.731 -0.813 -27.887 1.00 57.81 125 GLY A N 1
ATOM 1006 C CA . GLY A 1 125 ? 28.384 -1.919 -28.782 1.00 57.81 125 GLY A CA 1
ATOM 1007 C C . GLY A 1 125 ? 29.452 -3.009 -28.858 1.00 57.81 125 GLY A C 1
ATOM 1008 O O . GLY A 1 125 ? 29.566 -3.662 -29.886 1.00 57.81 125 GLY A O 1
ATOM 1009 N N . LYS A 1 126 ? 30.263 -3.193 -27.808 1.00 59.72 126 LYS A N 1
ATOM 1010 C CA . LYS A 1 126 ? 31.303 -4.239 -27.780 1.00 59.72 126 LYS A CA 1
ATOM 1011 C C . LYS A 1 126 ? 30.753 -5.659 -27.548 1.00 59.72 126 LYS A C 1
ATOM 1013 O O . LYS A 1 126 ? 31.438 -6.617 -27.862 1.00 59.72 126 LYS A O 1
ATOM 1018 N N . ASN A 1 127 ? 29.502 -5.800 -27.096 1.00 62.28 127 ASN A N 1
ATOM 1019 C CA . ASN A 1 127 ? 28.837 -7.096 -26.892 1.00 62.28 127 ASN A CA 1
ATOM 1020 C C . ASN A 1 127 ? 27.731 -7.321 -27.934 1.00 62.28 127 ASN A C 1
ATOM 1022 O O . ASN A 1 127 ? 26.561 -7.402 -27.577 1.00 62.28 127 ASN A O 1
ATOM 1026 N N . LYS A 1 128 ? 28.089 -7.353 -29.222 1.00 59.53 128 LYS A N 1
ATOM 1027 C CA . LYS A 1 128 ? 27.141 -7.524 -30.341 1.00 59.53 128 LYS A CA 1
ATOM 1028 C C . LYS A 1 128 ? 26.719 -8.977 -30.602 1.00 59.53 128 LYS A C 1
ATOM 1030 O O . LYS A 1 128 ? 25.687 -9.196 -31.227 1.00 59.53 128 LYS A O 1
ATOM 1035 N N . GLY A 1 129 ? 27.462 -9.965 -30.095 1.00 69.88 129 GLY A N 1
ATOM 1036 C CA . GLY A 1 129 ? 27.219 -11.369 -30.446 1.00 69.88 129 GLY A CA 1
ATOM 1037 C C . GLY A 1 129 ? 27.285 -11.560 -31.966 1.00 69.88 129 GLY A C 1
ATOM 1038 O O . GLY A 1 129 ? 28.219 -11.065 -32.589 1.00 69.88 129 GLY A O 1
ATOM 1039 N N . GLU A 1 130 ? 26.278 -12.218 -32.545 1.00 71.62 130 GLU A N 1
ATOM 1040 C CA . GLU A 1 130 ? 26.119 -12.414 -34.000 1.00 71.62 130 GLU A CA 1
ATOM 1041 C C . GLU A 1 130 ? 25.348 -11.276 -34.704 1.00 71.62 130 GLU A C 1
ATOM 1043 O O . GLU A 1 130 ? 25.254 -11.269 -35.926 1.00 71.62 130 GLU A O 1
ATOM 1048 N N . LEU A 1 131 ? 24.777 -10.317 -33.962 1.00 71.88 131 LEU A N 1
ATOM 1049 C CA . LEU A 1 131 ? 23.931 -9.259 -34.530 1.00 71.88 131 LEU A CA 1
ATOM 1050 C C . LEU A 1 131 ? 24.763 -8.034 -34.926 1.00 71.88 131 LEU A C 1
ATOM 1052 O O . LEU A 1 131 ? 25.458 -7.434 -34.102 1.00 71.88 131 LEU A O 1
ATOM 1056 N N . GLU A 1 132 ? 24.641 -7.594 -36.176 1.00 79.62 132 GLU A N 1
ATOM 1057 C CA . GLU A 1 132 ? 25.352 -6.411 -36.662 1.00 79.62 132 GLU A CA 1
ATOM 1058 C C . GLU A 1 132 ? 24.666 -5.099 -36.239 1.00 79.62 132 GLU A C 1
ATOM 1060 O O . GLU A 1 132 ? 23.492 -5.056 -35.870 1.00 79.62 132 GLU A O 1
ATOM 1065 N N . GLY A 1 133 ? 25.422 -3.993 -36.238 1.00 78.25 133 GLY A N 1
ATOM 1066 C CA . GLY A 1 133 ? 25.151 -2.774 -35.456 1.00 78.25 133 GLY A CA 1
ATOM 1067 C C . GLY A 1 133 ? 23.719 -2.213 -35.484 1.00 78.25 133 GLY A C 1
ATOM 1068 O O . GLY A 1 133 ? 23.238 -1.756 -34.445 1.00 78.25 133 GLY A O 1
ATOM 1069 N N . LYS A 1 134 ? 23.017 -2.275 -36.623 1.00 83.75 134 LYS A N 1
ATOM 1070 C CA . LYS A 1 134 ? 21.620 -1.817 -36.744 1.00 83.75 134 LYS A CA 1
ATOM 1071 C C . LYS A 1 134 ? 20.634 -2.775 -36.069 1.00 83.75 134 LYS A C 1
ATOM 1073 O O . LYS A 1 134 ? 19.727 -2.327 -35.365 1.00 83.75 134 LYS A O 1
ATOM 1078 N N . GLU A 1 135 ? 20.825 -4.078 -36.249 1.00 86.00 135 GLU A N 1
ATOM 1079 C CA . GLU A 1 135 ? 20.003 -5.113 -35.620 1.00 86.00 135 GLU A CA 1
ATOM 1080 C C . GLU A 1 135 ? 20.253 -5.178 -34.114 1.00 86.00 135 GLU A C 1
ATOM 1082 O O . GLU A 1 135 ? 19.300 -5.242 -33.339 1.00 86.00 135 GLU A O 1
ATOM 1087 N N . PHE A 1 136 ? 21.510 -5.038 -33.682 1.00 84.56 136 PHE A N 1
ATOM 1088 C CA . PHE A 1 136 ? 21.861 -4.937 -32.265 1.00 84.56 136 PHE A CA 1
ATOM 1089 C C . PHE A 1 136 ? 21.216 -3.713 -31.594 1.00 84.56 136 PHE A C 1
ATOM 1091 O O . PHE A 1 136 ? 20.651 -3.816 -30.502 1.00 84.56 136 PHE A O 1
ATOM 1098 N N . GLY A 1 137 ? 21.254 -2.550 -32.256 1.00 85.81 137 GLY A N 1
ATOM 1099 C CA . GLY A 1 137 ? 20.609 -1.330 -31.765 1.00 85.81 137 GLY A CA 1
ATOM 1100 C C . GLY A 1 137 ? 19.094 -1.489 -31.615 1.00 85.81 137 GLY A C 1
ATOM 1101 O O . GLY A 1 137 ? 18.534 -1.135 -30.573 1.00 85.81 137 GLY A O 1
ATOM 1102 N N . LYS A 1 138 ? 18.440 -2.090 -32.616 1.00 89.44 138 LYS A N 1
ATOM 1103 C CA . LYS A 1 138 ? 17.007 -2.400 -32.567 1.00 89.44 138 LYS A CA 1
ATOM 1104 C C . LYS A 1 138 ? 16.683 -3.388 -31.445 1.00 89.44 138 LYS A C 1
ATOM 1106 O O . LYS A 1 138 ? 15.815 -3.099 -30.629 1.00 89.44 138 LYS A O 1
ATOM 1111 N N . ALA A 1 139 ? 17.413 -4.498 -31.352 1.00 88.44 139 ALA A N 1
ATOM 1112 C CA . ALA A 1 139 ? 17.207 -5.515 -30.323 1.00 88.44 139 ALA A CA 1
ATOM 1113 C C . ALA A 1 139 ? 17.352 -4.939 -28.905 1.00 88.44 139 ALA A C 1
ATOM 1115 O O . ALA A 1 139 ? 16.551 -5.246 -28.024 1.00 88.44 139 ALA A O 1
ATOM 1116 N N . ARG A 1 140 ? 18.326 -4.046 -28.680 1.00 87.81 140 ARG A N 1
ATOM 1117 C CA . ARG A 1 140 ? 18.511 -3.373 -27.387 1.00 87.81 140 ARG A CA 1
ATOM 1118 C C . ARG A 1 140 ? 17.378 -2.395 -27.070 1.00 87.81 140 ARG A C 1
ATOM 1120 O O . ARG A 1 140 ? 16.949 -2.329 -25.920 1.00 87.81 140 ARG A O 1
ATOM 1127 N N . SER A 1 141 ? 16.898 -1.649 -28.065 1.00 88.69 141 SER A N 1
ATOM 1128 C CA . SER A 1 141 ? 15.747 -0.752 -27.907 1.00 88.69 141 SER A CA 1
ATOM 1129 C C . SER A 1 141 ? 14.473 -1.534 -27.580 1.00 88.69 141 SER A C 1
ATOM 1131 O O . SER A 1 141 ? 13.782 -1.210 -26.613 1.00 88.69 141 SER A O 1
ATOM 1133 N N . ASP A 1 142 ? 14.218 -2.617 -28.316 1.00 89.56 142 ASP A N 1
ATOM 1134 C CA . ASP A 1 142 ? 13.071 -3.498 -28.101 1.00 89.56 142 ASP A CA 1
ATOM 1135 C C . ASP A 1 142 ? 13.141 -4.162 -26.714 1.00 89.56 142 ASP A C 1
ATOM 1137 O O . ASP A 1 142 ? 12.155 -4.160 -25.978 1.00 89.56 142 ASP A O 1
ATOM 1141 N N . ALA A 1 143 ? 14.318 -4.642 -26.294 1.00 89.75 143 ALA A N 1
ATOM 1142 C CA . ALA A 1 143 ? 14.524 -5.215 -24.963 1.00 89.75 143 ALA A CA 1
ATOM 1143 C C . ALA A 1 143 ? 14.332 -4.187 -23.833 1.00 89.75 143 ALA A C 1
ATOM 1145 O O . ALA A 1 143 ? 13.746 -4.507 -22.793 1.00 89.75 143 ALA A O 1
ATOM 1146 N N . ALA A 1 144 ? 14.790 -2.946 -24.024 1.00 89.19 144 ALA A N 1
ATOM 1147 C CA . ALA A 1 144 ? 14.591 -1.868 -23.058 1.00 89.19 144 ALA A CA 1
ATOM 1148 C C . ALA A 1 144 ? 13.103 -1.521 -22.911 1.00 89.19 144 ALA A C 1
ATOM 1150 O O . ALA A 1 144 ? 12.604 -1.444 -21.786 1.00 89.19 144 ALA A O 1
ATOM 1151 N N . ARG A 1 145 ? 12.379 -1.397 -24.032 1.00 90.31 145 ARG A N 1
ATOM 1152 C CA . ARG A 1 145 ? 10.925 -1.171 -24.051 1.00 90.31 145 ARG A CA 1
ATOM 1153 C C . ARG A 1 145 ? 10.165 -2.316 -23.393 1.00 90.31 145 ARG A C 1
ATOM 1155 O O . ARG A 1 145 ? 9.318 -2.063 -22.543 1.00 90.31 145 ARG A O 1
ATOM 1162 N N . ALA A 1 146 ? 10.506 -3.562 -23.718 1.00 91.81 146 ALA A N 1
ATOM 1163 C CA . ALA A 1 146 ? 9.889 -4.741 -23.114 1.00 91.81 146 ALA A CA 1
ATOM 1164 C C . ALA A 1 146 ? 10.110 -4.785 -21.594 1.00 91.81 146 ALA A C 1
ATOM 1166 O O . ALA A 1 146 ? 9.172 -5.015 -20.834 1.00 91.81 146 ALA A O 1
ATOM 1167 N N . THR A 1 147 ? 11.329 -4.493 -21.133 1.00 91.69 147 THR A N 1
ATOM 1168 C CA . THR A 1 147 ? 11.646 -4.442 -19.697 1.00 91.69 147 THR A CA 1
ATOM 1169 C C . THR A 1 147 ? 10.886 -3.319 -18.992 1.00 91.69 147 THR A C 1
ATOM 1171 O O . THR A 1 147 ? 10.385 -3.505 -17.884 1.00 91.69 147 THR A O 1
ATOM 1174 N N . ALA A 1 148 ? 10.790 -2.147 -19.621 1.00 91.38 148 ALA A N 1
ATOM 1175 C CA . ALA A 1 148 ? 10.065 -1.008 -19.076 1.00 91.38 148 ALA A CA 1
ATOM 1176 C C . ALA A 1 148 ? 8.554 -1.285 -18.991 1.00 91.38 148 ALA A C 1
ATOM 1178 O O . ALA A 1 148 ? 7.940 -1.023 -17.956 1.00 91.38 148 ALA A O 1
ATOM 1179 N N . ALA A 1 149 ? 7.978 -1.902 -20.027 1.00 91.06 149 ALA A N 1
ATOM 1180 C CA . ALA A 1 149 ? 6.587 -2.342 -20.044 1.00 91.06 149 ALA A CA 1
ATOM 1181 C C . ALA A 1 149 ? 6.301 -3.394 -18.960 1.00 91.06 149 ALA A C 1
ATOM 1183 O O . ALA A 1 149 ? 5.328 -3.257 -18.222 1.00 91.06 149 ALA A O 1
ATOM 1184 N N . ALA A 1 150 ? 7.179 -4.388 -18.791 1.00 92.94 150 ALA A N 1
ATOM 1185 C CA . ALA A 1 150 ? 7.033 -5.406 -17.750 1.00 92.94 150 ALA A CA 1
ATOM 1186 C C . ALA A 1 150 ? 7.066 -4.801 -16.335 1.00 92.94 150 ALA A C 1
ATOM 1188 O O . ALA A 1 150 ? 6.235 -5.137 -15.493 1.00 92.94 150 ALA A O 1
ATOM 1189 N N . LYS A 1 151 ? 7.985 -3.859 -16.077 1.00 92.81 151 LYS A N 1
ATOM 1190 C CA . LYS A 1 151 ? 8.055 -3.143 -14.792 1.00 92.81 151 LYS A CA 1
ATOM 1191 C C . LYS A 1 151 ? 6.816 -2.287 -14.534 1.00 92.81 151 LYS A C 1
ATOM 1193 O O . LYS A 1 151 ? 6.355 -2.225 -13.396 1.00 92.81 151 LYS A O 1
ATOM 1198 N N . LYS A 1 152 ? 6.276 -1.642 -15.574 1.00 92.81 152 LYS A N 1
ATOM 1199 C CA . LYS A 1 152 ? 5.019 -0.887 -15.492 1.00 92.81 152 LYS A CA 1
ATOM 1200 C C . LYS A 1 152 ? 3.867 -1.809 -15.093 1.00 92.81 152 LYS A C 1
ATOM 1202 O O . LYS A 1 152 ? 3.174 -1.514 -14.127 1.00 92.81 152 LYS A O 1
ATOM 1207 N N . GLU A 1 153 ? 3.713 -2.943 -15.771 1.00 94.44 153 GLU A N 1
ATOM 1208 C CA . GLU A 1 153 ? 2.652 -3.913 -15.474 1.00 94.44 153 GLU A CA 1
ATOM 1209 C C . GLU A 1 153 ? 2.770 -4.483 -14.049 1.00 94.44 153 GLU A C 1
ATOM 1211 O O . GLU A 1 153 ? 1.775 -4.612 -13.336 1.00 94.44 153 GLU A O 1
ATOM 1216 N N . GLU A 1 154 ? 3.986 -4.801 -13.594 1.00 94.56 154 GLU A N 1
ATOM 1217 C CA . GLU A 1 154 ? 4.218 -5.267 -12.223 1.00 94.56 154 GLU A CA 1
ATOM 1218 C C . GLU A 1 154 ? 3.831 -4.200 -11.187 1.00 94.56 154 GLU A C 1
ATOM 1220 O O . GLU A 1 154 ? 3.186 -4.508 -10.182 1.00 94.56 154 GLU A O 1
ATOM 1225 N N . ALA A 1 155 ? 4.192 -2.939 -11.435 1.00 95.06 155 ALA A N 1
ATOM 1226 C CA . ALA A 1 155 ? 3.821 -1.826 -10.571 1.00 95.06 155 ALA A CA 1
ATOM 1227 C C . ALA A 1 155 ? 2.298 -1.598 -10.544 1.00 95.06 155 ALA A C 1
ATOM 1229 O O . ALA A 1 155 ? 1.737 -1.402 -9.467 1.00 95.06 155 ALA A O 1
ATOM 1230 N N . GLU A 1 156 ? 1.618 -1.691 -11.691 1.00 95.50 156 GLU A N 1
ATOM 1231 C CA . GLU A 1 156 ? 0.152 -1.607 -11.786 1.00 95.50 156 GLU A CA 1
ATOM 1232 C C . GLU A 1 156 ? -0.537 -2.706 -10.975 1.00 95.50 156 GLU A C 1
ATOM 1234 O O . GLU A 1 156 ? -1.471 -2.426 -10.220 1.00 95.50 156 GLU A O 1
ATOM 1239 N N . LYS A 1 157 ? -0.052 -3.950 -11.078 1.00 97.12 157 LYS A N 1
ATOM 1240 C CA . LYS A 1 157 ? -0.579 -5.077 -10.296 1.00 97.12 157 LYS A CA 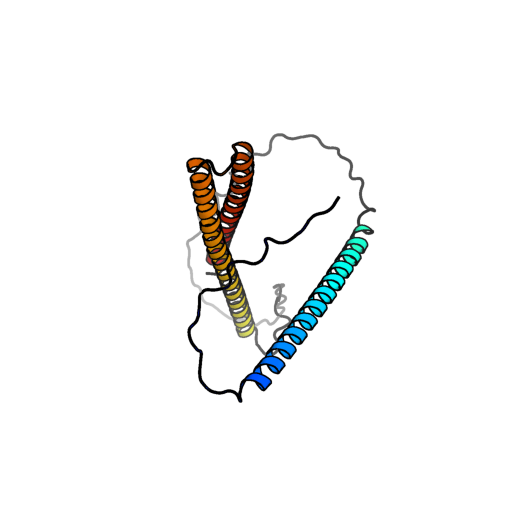1
ATOM 1241 C C . LYS A 1 157 ? -0.430 -4.838 -8.797 1.00 97.12 157 LYS A C 1
ATOM 1243 O O . LYS A 1 157 ? -1.411 -4.977 -8.074 1.00 97.12 157 LYS A O 1
ATOM 1248 N N . LYS A 1 158 ? 0.751 -4.408 -8.343 1.00 96.56 158 LYS A N 1
ATOM 1249 C CA . LYS A 1 158 ? 0.996 -4.101 -6.922 1.00 96.56 158 LYS A CA 1
ATOM 1250 C C . LYS A 1 158 ? 0.107 -2.971 -6.414 1.00 96.56 158 LYS A C 1
ATOM 1252 O O . LYS A 1 158 ? -0.437 -3.073 -5.321 1.00 96.56 158 LYS A O 1
ATOM 1257 N N . ILE A 1 159 ? -0.069 -1.910 -7.203 1.00 97.12 159 ILE A N 1
ATOM 1258 C CA . ILE A 1 159 ? -0.980 -0.812 -6.855 1.00 97.12 159 ILE A CA 1
ATOM 1259 C C . ILE A 1 159 ? -2.406 -1.342 -6.701 1.00 97.12 159 ILE A C 1
ATOM 1261 O O . ILE A 1 159 ? -3.062 -1.036 -5.710 1.00 97.12 159 ILE A O 1
ATOM 1265 N N . LYS A 1 160 ? -2.870 -2.177 -7.633 1.00 97.38 160 LYS A N 1
ATOM 1266 C CA . LYS A 1 160 ? -4.213 -2.760 -7.576 1.00 97.38 160 LYS A CA 1
ATOM 1267 C C . LYS A 1 160 ? -4.414 -3.649 -6.344 1.00 97.38 160 LYS A C 1
ATOM 1269 O O . LYS A 1 160 ? -5.445 -3.553 -5.687 1.00 97.38 160 LYS A O 1
ATOM 1274 N N . GLU A 1 161 ? -3.425 -4.471 -6.002 1.00 96.88 161 GLU A N 1
ATOM 1275 C CA . GLU A 1 161 ? -3.442 -5.274 -4.772 1.00 96.88 161 GLU A CA 1
ATOM 1276 C C . GLU A 1 161 ? -3.540 -4.381 -3.525 1.00 96.88 161 GLU A C 1
ATOM 1278 O O . GLU A 1 161 ? -4.381 -4.620 -2.659 1.00 96.88 161 GLU A O 1
ATOM 1283 N N . GLN A 1 162 ? -2.753 -3.302 -3.466 1.00 97.00 162 GLN A N 1
ATOM 1284 C CA . GLN A 1 162 ? -2.811 -2.330 -2.370 1.00 97.00 162 GLN A CA 1
ATOM 1285 C C . GLN A 1 162 ? -4.173 -1.623 -2.284 1.00 97.00 162 GLN A C 1
ATOM 1287 O O . GLN A 1 162 ? -4.672 -1.383 -1.186 1.00 97.00 162 GLN A O 1
ATOM 1292 N N . GLU A 1 163 ? -4.805 -1.303 -3.413 1.00 97.00 163 GLU A N 1
ATOM 1293 C CA . GLU A 1 163 ? -6.157 -0.731 -3.436 1.00 97.00 163 GLU A CA 1
ATOM 1294 C C . GLU A 1 163 ? -7.214 -1.702 -2.906 1.00 97.00 163 GLU A C 1
ATOM 1296 O O . GLU A 1 163 ? -8.105 -1.296 -2.157 1.00 97.00 163 GLU A O 1
ATOM 1301 N N . ASP A 1 164 ? -7.132 -2.975 -3.290 1.00 97.44 164 ASP A N 1
ATOM 1302 C CA . ASP A 1 164 ? -8.041 -4.009 -2.799 1.00 97.44 164 ASP A CA 1
ATOM 1303 C C . ASP A 1 164 ? -7.848 -4.226 -1.284 1.00 97.44 164 ASP A C 1
ATOM 1305 O O . ASP A 1 164 ? -8.826 -4.350 -0.539 1.00 97.44 164 ASP A O 1
ATOM 1309 N N . GLU A 1 165 ? -6.607 -4.190 -0.788 1.00 96.06 165 GLU A N 1
ATOM 1310 C CA . GLU A 1 165 ? -6.314 -4.208 0.650 1.00 96.06 165 GLU A CA 1
ATOM 1311 C C . GLU A 1 165 ? -6.897 -2.994 1.382 1.00 96.06 165 GLU A C 1
ATOM 1313 O O . GLU A 1 165 ? -7.535 -3.160 2.425 1.00 96.06 165 GLU A O 1
ATOM 1318 N N . ILE A 1 166 ? -6.731 -1.787 0.834 1.00 97.50 166 ILE A N 1
ATOM 1319 C CA . ILE A 1 166 ? -7.306 -0.553 1.389 1.00 97.50 166 ILE A CA 1
ATOM 1320 C C . ILE A 1 166 ? -8.825 -0.687 1.518 1.00 97.50 166 ILE A C 1
ATOM 1322 O O . ILE A 1 166 ? -9.356 -0.404 2.592 1.00 97.50 166 ILE A O 1
ATOM 1326 N N . ARG A 1 167 ? -9.519 -1.182 0.484 1.00 97.88 167 ARG A N 1
ATOM 1327 C CA . ARG A 1 167 ? -10.977 -1.400 0.531 1.00 97.88 167 ARG A CA 1
ATOM 1328 C C . ARG A 1 167 ? -11.377 -2.390 1.626 1.00 97.88 167 ARG A C 1
ATOM 1330 O O . ARG A 1 167 ? -12.318 -2.142 2.379 1.00 97.88 167 ARG A O 1
ATOM 1337 N N . ASN A 1 168 ? -10.626 -3.477 1.784 1.00 97.12 168 ASN A N 1
ATOM 1338 C CA . ASN A 1 168 ? -10.870 -4.444 2.857 1.00 97.12 168 ASN A CA 1
ATOM 1339 C C . ASN A 1 168 ? -10.659 -3.833 4.255 1.00 97.12 168 ASN A C 1
ATOM 1341 O O . ASN A 1 168 ? -11.380 -4.165 5.200 1.00 97.12 168 ASN A O 1
ATOM 1345 N N . TYR A 1 169 ? -9.663 -2.959 4.421 1.00 96.94 169 TYR A N 1
ATOM 1346 C CA . TYR A 1 169 ? -9.436 -2.258 5.686 1.00 96.94 169 TYR A CA 1
ATOM 1347 C C . TYR A 1 169 ? -10.505 -1.202 5.969 1.00 96.94 169 TYR A C 1
ATOM 1349 O O . TYR A 1 169 ? -10.950 -1.105 7.113 1.00 96.94 169 TYR A O 1
ATOM 1357 N N . GLU A 1 170 ? -10.960 -0.465 4.955 1.00 96.75 170 GLU A N 1
ATOM 1358 C CA . GLU A 1 170 ? -12.093 0.461 5.065 1.00 96.75 170 GLU A CA 1
ATOM 1359 C C . GLU A 1 170 ? -13.340 -0.242 5.589 1.00 96.75 170 GLU A C 1
ATOM 1361 O O . GLU A 1 170 ? -13.958 0.230 6.546 1.00 96.75 170 GLU A O 1
ATOM 1366 N N . GLU A 1 171 ? -13.677 -1.398 5.013 1.00 97.88 171 GLU A N 1
ATOM 1367 C CA . GLU A 1 171 ? -14.834 -2.175 5.442 1.00 97.88 171 GLU A CA 1
ATOM 1368 C C . GLU A 1 171 ? -14.687 -2.629 6.900 1.00 97.88 171 GLU A C 1
ATOM 1370 O O . GLU A 1 171 ? -15.593 -2.427 7.710 1.00 97.88 171 GLU A O 1
ATOM 1375 N N . LYS A 1 172 ? -13.524 -3.178 7.275 1.00 97.62 172 LYS A N 1
ATOM 1376 C CA . LYS A 1 172 ? -13.257 -3.626 8.653 1.00 97.62 172 LYS A CA 1
ATOM 1377 C C . LYS A 1 172 ? -13.330 -2.484 9.664 1.00 97.62 172 LYS A C 1
ATOM 1379 O O . LYS A 1 172 ? -13.884 -2.666 10.749 1.00 97.62 172 LYS A O 1
ATOM 1384 N N . ILE A 1 173 ? -12.789 -1.314 9.326 1.00 97.75 173 ILE A N 1
ATOM 1385 C CA . ILE A 1 173 ? -12.864 -0.118 10.173 1.00 97.75 173 ILE A CA 1
ATOM 1386 C C . ILE A 1 173 ? -14.318 0.352 10.286 1.00 97.75 173 ILE A C 1
ATOM 1388 O O . ILE A 1 173 ? -14.775 0.643 11.391 1.00 97.75 173 ILE A O 1
ATOM 1392 N N . GLY A 1 174 ? -15.070 0.365 9.182 1.00 97.50 174 GLY A N 1
ATOM 1393 C CA . GLY A 1 174 ? -16.494 0.701 9.176 1.00 97.50 174 GLY A CA 1
ATOM 1394 C C . GLY A 1 174 ? -17.326 -0.237 10.055 1.00 97.50 174 GLY A C 1
ATOM 1395 O O . GLY A 1 174 ? -18.109 0.221 10.888 1.00 97.50 174 GLY A O 1
ATOM 1396 N N . GLN A 1 175 ? -17.100 -1.548 9.950 1.00 97.44 175 GLN A N 1
ATOM 1397 C CA . GLN A 1 175 ? -17.743 -2.550 10.803 1.00 97.44 175 GLN A CA 1
ATOM 1398 C C . GLN A 1 175 ? -17.377 -2.362 12.282 1.00 97.44 175 GLN A C 1
ATOM 1400 O O . GLN A 1 175 ? -18.248 -2.452 13.148 1.00 97.44 175 GLN A O 1
ATOM 1405 N N . ALA A 1 176 ? -16.109 -2.067 12.589 1.00 97.12 176 ALA A N 1
ATOM 1406 C CA . ALA A 1 176 ? -15.662 -1.806 13.955 1.00 97.12 176 ALA A CA 1
ATOM 1407 C C . ALA A 1 176 ? -16.320 -0.549 14.544 1.00 97.12 176 ALA A C 1
ATOM 1409 O O . ALA A 1 176 ? -16.796 -0.597 15.678 1.00 97.12 176 ALA A O 1
ATOM 1410 N N . LYS A 1 177 ? -16.415 0.540 13.769 1.00 97.19 177 LYS A N 1
ATOM 1411 C CA . LYS A 1 177 ? -17.137 1.764 14.157 1.00 97.19 177 LYS A CA 1
ATOM 1412 C C . LYS A 1 177 ? -18.595 1.477 14.477 1.00 97.19 177 LYS A C 1
ATOM 1414 O O . LYS A 1 177 ? -19.041 1.770 15.583 1.00 97.19 177 LYS A O 1
ATOM 1419 N N . ALA A 1 178 ? -19.301 0.836 13.547 1.00 97.50 178 ALA A N 1
ATOM 1420 C CA . ALA A 1 178 ? -20.710 0.499 13.718 1.00 97.50 178 ALA A CA 1
ATOM 1421 C C . ALA A 1 178 ? -20.935 -0.410 14.936 1.00 97.50 178 ALA A C 1
ATOM 1423 O O . ALA A 1 178 ? -21.925 -0.266 15.649 1.00 97.50 178 ALA A O 1
ATOM 1424 N N . LYS A 1 179 ? -20.009 -1.339 15.204 1.00 96.44 179 LYS A N 1
ATOM 1425 C CA . LYS A 1 179 ? -20.072 -2.201 16.386 1.00 96.44 179 LYS A CA 1
ATOM 1426 C C . LYS A 1 179 ? -19.902 -1.409 17.684 1.00 96.44 179 LYS A C 1
ATOM 1428 O O . LYS A 1 179 ? -20.697 -1.605 18.594 1.00 96.44 179 LYS A O 1
ATOM 1433 N N . VAL A 1 180 ? -18.915 -0.516 17.767 1.00 95.62 180 VAL A N 1
ATOM 1434 C CA . VAL A 1 180 ? -18.700 0.327 18.958 1.00 95.62 180 VAL A CA 1
ATOM 1435 C C . VAL A 1 180 ? -19.896 1.243 19.207 1.00 95.62 180 VAL A C 1
ATOM 1437 O O . VAL A 1 180 ? -20.323 1.390 20.348 1.00 95.62 180 VAL A O 1
ATOM 1440 N N . GLU A 1 181 ? -20.467 1.819 18.150 1.00 94.88 181 GLU A N 1
ATOM 1441 C CA . GLU A 1 181 ? -21.649 2.677 18.245 1.00 94.88 181 GLU A CA 1
ATOM 1442 C C . GLU A 1 181 ? -22.879 1.910 18.752 1.00 94.88 181 GLU A C 1
ATOM 1444 O O . GLU A 1 181 ? -23.568 2.384 19.656 1.00 94.88 181 GLU A O 1
ATOM 1449 N N . LYS A 1 182 ? -23.112 0.692 18.244 1.00 96.81 182 LYS A N 1
ATOM 1450 C CA . LYS A 1 182 ? -24.174 -0.195 18.747 1.00 96.81 182 LYS A CA 1
ATOM 1451 C C . LYS A 1 182 ? -23.956 -0.580 20.205 1.00 96.81 182 LYS A C 1
ATOM 1453 O O . LYS A 1 182 ? -24.861 -0.421 21.013 1.00 96.81 182 LYS A O 1
ATOM 1458 N N . GLU A 1 183 ? -22.752 -1.027 20.556 1.00 95.25 183 GLU A N 1
ATOM 1459 C CA . GLU A 1 183 ? -22.414 -1.417 21.928 1.00 95.25 183 GLU A CA 1
ATOM 1460 C C . GLU A 1 183 ? -22.607 -0.250 22.913 1.00 95.25 183 GLU A C 1
ATOM 1462 O O . GLU A 1 183 ? -23.107 -0.449 24.023 1.00 95.25 183 GLU A O 1
ATOM 1467 N N . LYS A 1 184 ? -22.271 0.977 22.490 1.00 94.25 184 LYS A N 1
ATOM 1468 C CA . LYS A 1 184 ? -22.517 2.209 23.250 1.00 94.25 184 LYS A CA 1
ATOM 1469 C C . LYS A 1 184 ? -24.010 2.487 23.419 1.00 94.25 184 LYS A C 1
ATOM 1471 O O . LYS A 1 184 ? -24.445 2.776 24.530 1.00 94.25 184 LYS A O 1
ATOM 1476 N N . ALA A 1 185 ? -24.786 2.412 22.337 1.00 94.69 185 ALA A N 1
ATOM 1477 C CA . ALA A 1 185 ? -26.228 2.660 22.363 1.00 94.69 185 ALA A CA 1
ATOM 1478 C C . ALA A 1 185 ? -26.980 1.633 23.228 1.00 94.69 185 ALA A C 1
ATOM 1480 O O . ALA A 1 185 ? -27.928 1.986 23.924 1.00 94.69 185 ALA A O 1
ATOM 1481 N N . GLU A 1 186 ? -26.525 0.380 23.222 1.00 95.38 186 GLU A N 1
ATOM 1482 C CA . GLU A 1 186 ? -27.051 -0.704 24.058 1.00 95.38 186 GLU A CA 1
ATOM 1483 C C . GLU A 1 186 ? -26.541 -0.642 25.511 1.00 95.38 186 GLU A C 1
ATOM 1485 O O . GLU A 1 186 ? -27.000 -1.408 26.356 1.00 95.38 186 GLU A O 1
ATOM 1490 N N . GLY A 1 187 ? -25.589 0.249 25.823 1.00 93.88 187 GLY A N 1
ATOM 1491 C CA . GLY A 1 187 ? -24.988 0.374 27.154 1.00 93.88 187 GLY A CA 1
ATOM 1492 C C . GLY A 1 187 ? -24.165 -0.846 27.582 1.00 93.88 187 GLY A C 1
ATOM 1493 O O . GLY A 1 187 ? -23.938 -1.049 28.773 1.00 93.88 187 GLY A O 1
ATOM 1494 N N . THR A 1 188 ? -23.731 -1.674 26.627 1.00 94.12 188 THR A N 1
ATOM 1495 C CA . THR A 1 188 ? -22.982 -2.918 26.891 1.00 94.12 188 THR A CA 1
ATOM 1496 C C . THR A 1 188 ? -21.496 -2.681 27.139 1.00 94.12 188 THR A C 1
ATOM 1498 O O . THR A 1 188 ? -20.798 -3.585 27.597 1.00 94.12 188 THR A O 1
ATOM 1501 N N . ILE A 1 189 ? -21.008 -1.472 26.851 1.00 93.88 189 ILE A N 1
ATOM 1502 C CA . ILE A 1 189 ? -19.626 -1.051 27.081 1.00 93.88 189 ILE A CA 1
ATOM 1503 C C . ILE A 1 189 ? -19.586 0.187 27.967 1.00 93.88 189 ILE A C 1
ATOM 1505 O O . ILE A 1 189 ? -20.456 1.058 27.906 1.00 93.88 189 ILE A O 1
ATOM 1509 N N . THR A 1 190 ? -18.539 0.282 28.776 1.00 94.94 190 THR A N 1
ATOM 1510 C CA . THR A 1 190 ? -18.274 1.470 29.592 1.00 94.94 190 THR A CA 1
ATOM 1511 C C . THR A 1 190 ? -17.673 2.602 28.755 1.00 94.94 190 THR A C 1
ATOM 1513 O O . THR A 1 190 ? -17.076 2.374 27.702 1.00 94.94 190 THR A O 1
ATOM 1516 N N . ALA A 1 191 ? -17.752 3.840 29.254 1.00 92.88 191 ALA A N 1
ATOM 1517 C CA . ALA A 1 191 ? -17.141 4.999 28.595 1.00 92.88 191 ALA A CA 1
ATOM 1518 C C . ALA A 1 191 ? -15.614 4.856 28.420 1.00 92.88 191 ALA A C 1
ATOM 1520 O O . ALA A 1 19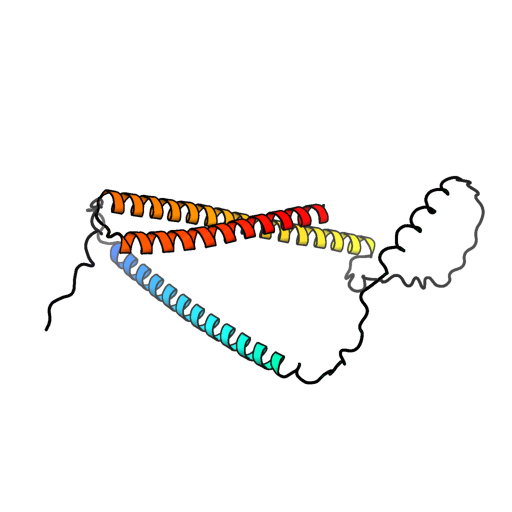1 ? -15.038 5.338 27.443 1.00 92.88 191 ALA A O 1
ATOM 1521 N N . GLU A 1 192 ? -14.939 4.169 29.348 1.00 94.06 192 GLU A N 1
ATOM 1522 C CA . GLU A 1 192 ? -13.500 3.915 29.248 1.00 94.06 192 GLU A CA 1
ATOM 1523 C C . GLU A 1 192 ? -13.178 2.901 28.136 1.00 94.06 192 GLU A C 1
ATOM 1525 O O . GLU A 1 192 ? -12.216 3.074 27.382 1.00 94.06 192 GLU A O 1
ATOM 1530 N N . GLU A 1 193 ? -13.999 1.859 27.989 1.00 93.50 193 GLU A N 1
ATOM 1531 C CA . GLU A 1 193 ? -13.872 0.876 26.909 1.00 93.50 193 GLU A CA 1
ATOM 1532 C C . GLU A 1 193 ? -14.215 1.472 25.544 1.00 93.50 193 GLU A C 1
ATOM 1534 O O . GLU A 1 193 ? -13.510 1.191 24.572 1.00 93.50 193 GLU A O 1
ATOM 1539 N N . GLU A 1 194 ? -15.242 2.322 25.470 1.00 93.38 194 GLU A N 1
ATOM 1540 C CA . GLU A 1 194 ? -15.575 3.089 24.269 1.00 93.38 194 GLU A CA 1
ATOM 1541 C C . GLU A 1 194 ? -14.365 3.910 23.819 1.00 93.38 194 GLU A C 1
ATOM 1543 O O . GLU A 1 194 ? -13.935 3.789 22.672 1.00 93.38 194 GLU A O 1
ATOM 1548 N N . LYS A 1 195 ? -13.753 4.674 24.734 1.00 96.00 195 LYS A N 1
ATOM 1549 C CA . LYS A 1 195 ? -12.580 5.501 24.430 1.00 96.00 195 LYS A CA 1
ATOM 1550 C C . LYS A 1 195 ? -11.412 4.664 23.905 1.00 96.00 195 LYS A C 1
ATOM 1552 O O . LYS A 1 195 ? -10.827 5.014 22.883 1.00 96.00 195 LYS A O 1
ATOM 1557 N N . LYS A 1 196 ? -11.105 3.528 24.545 1.00 96.44 196 LYS A N 1
ATOM 1558 C CA . LYS A 1 196 ? -10.033 2.615 24.099 1.00 96.44 196 LYS A CA 1
ATOM 1559 C C . LYS A 1 196 ? -10.313 2.023 22.716 1.00 96.44 196 LYS A C 1
ATOM 1561 O O . LYS A 1 196 ? -9.392 1.879 21.912 1.00 96.44 196 LYS A O 1
ATOM 1566 N N . LYS A 1 197 ? -11.563 1.645 22.426 1.00 95.56 197 LYS A N 1
ATOM 1567 C CA . LYS A 1 197 ? -11.950 1.118 21.107 1.00 95.56 197 LYS A CA 1
ATOM 1568 C C . LYS A 1 197 ? -11.912 2.217 20.041 1.00 95.56 197 LYS A C 1
ATOM 1570 O O . LYS A 1 197 ? -11.364 1.982 18.966 1.00 95.56 197 LYS A O 1
ATOM 1575 N N . ALA A 1 198 ? -12.408 3.412 20.355 1.00 95.44 198 ALA A N 1
ATOM 1576 C CA . ALA A 1 198 ? -12.378 4.575 19.473 1.00 95.44 198 ALA A CA 1
ATOM 1577 C C . ALA A 1 198 ? -10.943 5.006 19.135 1.00 95.44 198 ALA A C 1
ATOM 1579 O O . ALA A 1 198 ? -10.645 5.280 17.978 1.00 95.44 198 ALA A O 1
ATOM 1580 N N . GLU A 1 199 ? -10.029 4.995 20.106 1.00 97.31 199 GLU A N 1
ATOM 1581 C CA . GLU A 1 199 ? -8.619 5.321 19.876 1.00 97.31 199 GLU A CA 1
ATOM 1582 C C . GLU A 1 199 ? -7.939 4.314 18.938 1.00 97.31 199 GLU A C 1
ATOM 1584 O O . GLU A 1 199 ? -7.245 4.707 18.002 1.00 97.31 199 GLU A O 1
ATOM 1589 N N . LYS A 1 200 ? -8.195 3.011 19.115 1.00 97.12 200 LYS A N 1
ATOM 1590 C CA . LYS A 1 200 ? -7.691 1.974 18.197 1.00 97.12 200 LYS A CA 1
ATOM 1591 C C . LYS A 1 200 ? -8.242 2.134 16.782 1.00 97.12 200 LYS A C 1
ATOM 1593 O O . LYS A 1 200 ? -7.508 1.946 15.816 1.00 97.12 200 LYS A O 1
ATOM 1598 N N . ILE A 1 201 ? -9.525 2.471 16.666 1.00 97.25 201 ILE A N 1
ATOM 1599 C CA . ILE A 1 201 ? -10.171 2.761 15.384 1.00 97.25 201 ILE A CA 1
ATOM 1600 C C . ILE A 1 201 ? -9.510 3.981 14.729 1.00 97.25 201 ILE A C 1
ATOM 1602 O O . ILE A 1 201 ? -9.126 3.903 13.566 1.00 97.25 201 ILE A O 1
ATOM 1606 N N . LYS A 1 202 ? -9.261 5.049 15.494 1.00 97.75 202 LYS A N 1
ATOM 1607 C CA . LYS A 1 202 ? -8.569 6.248 15.011 1.00 97.75 202 LYS A CA 1
ATOM 1608 C C . LYS A 1 202 ? -7.161 5.935 14.497 1.00 97.75 202 LYS A C 1
ATOM 1610 O O . LYS A 1 202 ? -6.815 6.337 13.395 1.00 97.75 202 LYS A O 1
ATOM 1615 N N . GLN A 1 203 ? -6.375 5.160 15.244 1.00 97.12 203 GLN A N 1
ATOM 1616 C CA . GLN A 1 203 ? -5.041 4.731 14.801 1.00 97.12 203 GLN A CA 1
ATOM 1617 C C . GLN A 1 203 ? -5.098 3.889 13.517 1.00 97.12 203 GLN A C 1
ATOM 1619 O O . GLN A 1 203 ? -4.206 3.974 12.674 1.00 97.12 203 GLN A O 1
ATOM 1624 N N . ALA A 1 204 ? -6.130 3.056 13.359 1.00 96.56 204 ALA A N 1
ATOM 1625 C CA . ALA A 1 204 ? -6.334 2.288 12.136 1.00 96.56 204 ALA A CA 1
ATOM 1626 C C . ALA A 1 204 ? -6.710 3.193 10.948 1.00 96.56 204 ALA A C 1
ATOM 1628 O O . ALA A 1 204 ? -6.224 2.969 9.842 1.00 96.56 204 ALA A O 1
ATOM 1629 N N . GLU A 1 205 ? -7.519 4.229 11.172 1.00 96.88 205 GLU A N 1
ATOM 1630 C CA . GLU A 1 205 ? -7.861 5.233 10.156 1.00 96.88 205 GLU A CA 1
ATOM 1631 C C . GLU A 1 205 ? -6.664 6.072 9.723 1.00 96.88 205 GLU A C 1
ATOM 1633 O O . GLU A 1 205 ? -6.492 6.300 8.529 1.00 96.88 205 GLU A O 1
ATOM 1638 N N . GLU A 1 206 ? -5.831 6.505 10.669 1.00 97.75 206 GLU A N 1
ATOM 1639 C CA . GLU A 1 206 ? -4.609 7.261 10.383 1.00 97.75 206 GLU A CA 1
ATOM 1640 C C . GLU A 1 206 ? -3.672 6.434 9.488 1.00 97.75 206 GLU A C 1
ATOM 1642 O O . GLU A 1 206 ? -3.277 6.890 8.414 1.00 97.75 206 GLU A O 1
ATOM 1647 N N . LYS A 1 207 ? -3.431 5.163 9.836 1.00 96.56 207 LYS A N 1
ATOM 1648 C CA . LYS A 1 207 ? -2.642 4.239 8.999 1.00 96.56 207 LYS A CA 1
ATOM 1649 C C . LYS A 1 207 ? -3.266 4.002 7.627 1.00 96.56 207 LYS A C 1
ATOM 1651 O O . LYS A 1 207 ? -2.560 3.940 6.624 1.00 96.56 207 LYS A O 1
ATOM 1656 N N . LEU A 1 208 ? -4.589 3.870 7.560 1.00 96.81 208 LEU A N 1
ATOM 1657 C CA . LEU A 1 208 ? -5.293 3.709 6.292 1.00 96.81 208 LEU A CA 1
ATOM 1658 C C . LEU A 1 208 ? -5.144 4.958 5.406 1.00 96.81 208 LEU A C 1
ATOM 1660 O O . LEU A 1 208 ? -4.972 4.836 4.193 1.00 96.81 208 LEU A O 1
ATOM 1664 N N . ALA A 1 209 ? -5.189 6.153 5.996 1.00 97.31 209 ALA A N 1
ATOM 1665 C CA . ALA A 1 209 ? -4.970 7.407 5.285 1.00 97.31 209 ALA A CA 1
ATOM 1666 C C . ALA A 1 209 ? -3.533 7.511 4.746 1.00 97.31 209 ALA A C 1
ATOM 1668 O O . ALA A 1 209 ? -3.340 7.901 3.592 1.00 97.31 209 ALA A O 1
ATOM 1669 N N . GLU A 1 210 ? -2.536 7.097 5.531 1.00 96.44 210 GLU A N 1
ATOM 1670 C CA . GLU A 1 210 ? -1.141 7.003 5.084 1.00 96.44 210 GLU A CA 1
ATOM 1671 C C . GLU A 1 210 ? -0.985 6.030 3.906 1.00 96.44 210 GLU A C 1
ATOM 1673 O O . GLU A 1 210 ? -0.381 6.385 2.891 1.00 96.44 210 GLU A O 1
ATOM 1678 N N . MET A 1 211 ? -1.587 4.836 3.993 1.00 95.38 211 MET A N 1
ATOM 1679 C CA . MET A 1 211 ? -1.572 3.849 2.905 1.00 95.38 211 MET A CA 1
ATOM 1680 C C . MET A 1 211 ? -2.189 4.409 1.620 1.00 95.38 211 MET A C 1
ATOM 1682 O O . MET A 1 211 ? -1.601 4.270 0.548 1.00 95.38 211 MET A O 1
ATOM 1686 N N . LYS A 1 212 ? -3.334 5.096 1.714 1.00 96.81 212 LYS A N 1
ATOM 1687 C CA . LYS A 1 212 ? -3.965 5.761 0.562 1.00 96.81 212 LYS A CA 1
ATOM 1688 C C . LYS A 1 212 ? -3.056 6.817 -0.057 1.00 96.81 212 LYS A C 1
ATOM 1690 O O . LYS A 1 212 ? -2.885 6.834 -1.271 1.00 96.81 212 LYS A O 1
ATOM 1695 N N . SER A 1 213 ? -2.446 7.669 0.768 1.00 97.50 213 SER A N 1
ATOM 1696 C CA . SER A 1 213 ? -1.512 8.699 0.296 1.00 97.50 213 SER A CA 1
ATOM 1697 C C . SER A 1 213 ? -0.325 8.086 -0.450 1.00 97.50 213 SER A C 1
ATOM 1699 O O . SER A 1 213 ? 0.069 8.578 -1.508 1.00 97.50 213 SER A O 1
ATOM 1701 N N . LEU A 1 214 ? 0.221 6.980 0.063 1.00 95.69 214 LEU A N 1
ATOM 1702 C CA . LEU A 1 214 ? 1.312 6.258 -0.587 1.00 95.69 214 LEU A CA 1
ATOM 1703 C C . LEU A 1 214 ? 0.888 5.672 -1.940 1.00 95.69 214 LEU A C 1
ATOM 1705 O O . LEU A 1 214 ? 1.609 5.829 -2.922 1.00 95.69 214 LEU A O 1
ATOM 1709 N N . VAL A 1 215 ? -0.288 5.045 -2.012 1.00 96.19 215 VAL A N 1
ATOM 1710 C CA . VAL A 1 215 ? -0.825 4.494 -3.265 1.00 96.19 215 VAL A CA 1
ATOM 1711 C C . VAL A 1 215 ? -1.042 5.592 -4.308 1.00 96.19 215 VAL A C 1
ATOM 1713 O O . VAL A 1 215 ? -0.648 5.419 -5.460 1.00 96.19 215 VAL A O 1
ATOM 1716 N N . GLU A 1 216 ? -1.588 6.745 -3.921 1.00 96.94 216 GLU A N 1
ATOM 1717 C CA . GLU A 1 216 ? -1.768 7.881 -4.835 1.00 96.94 216 GLU A CA 1
ATOM 1718 C C . GLU A 1 216 ? -0.431 8.431 -5.354 1.00 96.94 216 GLU A C 1
ATOM 1720 O O . GLU A 1 216 ? -0.288 8.695 -6.552 1.00 96.94 216 GLU A O 1
ATOM 1725 N N . LYS A 1 217 ? 0.593 8.524 -4.495 1.00 96.75 217 LYS A N 1
ATOM 1726 C CA . LYS A 1 217 ? 1.956 8.883 -4.923 1.00 96.75 217 LYS A CA 1
ATOM 1727 C C . LYS A 1 217 ? 2.523 7.865 -5.913 1.00 96.75 217 LYS A C 1
ATOM 1729 O O . LYS A 1 217 ? 3.050 8.263 -6.952 1.00 96.75 217 LYS A O 1
ATOM 1734 N N . ASN A 1 218 ? 2.371 6.570 -5.637 1.00 94.31 218 ASN A N 1
ATOM 1735 C CA . ASN A 1 218 ? 2.853 5.501 -6.514 1.00 94.31 218 ASN A CA 1
ATOM 1736 C C . ASN A 1 218 ? 2.158 5.537 -7.884 1.00 94.31 218 ASN A C 1
ATOM 1738 O O . ASN A 1 218 ? 2.817 5.397 -8.913 1.00 94.31 218 ASN A O 1
ATOM 1742 N N . LYS A 1 219 ? 0.844 5.793 -7.923 1.00 95.81 219 LYS A N 1
ATOM 1743 C CA . LYS A 1 219 ? 0.099 5.993 -9.177 1.00 95.81 219 LYS A CA 1
ATOM 1744 C C . LYS A 1 219 ? 0.612 7.188 -9.968 1.00 95.81 219 LYS A C 1
ATOM 1746 O O . LYS A 1 219 ? 0.775 7.088 -11.183 1.00 95.81 219 LYS A O 1
ATOM 1751 N N . ALA A 1 220 ? 0.865 8.313 -9.301 1.00 96.00 220 ALA A N 1
ATOM 1752 C CA . ALA A 1 220 ? 1.396 9.505 -9.953 1.00 96.00 220 ALA A CA 1
ATOM 1753 C C . ALA A 1 220 ? 2.782 9.235 -10.562 1.00 96.00 220 ALA A C 1
ATOM 1755 O O . ALA A 1 220 ? 3.007 9.544 -11.730 1.00 96.00 220 ALA A O 1
ATOM 1756 N N . GLN A 1 221 ? 3.674 8.583 -9.812 1.00 93.12 221 GLN A N 1
ATOM 1757 C CA . GLN A 1 221 ? 4.999 8.185 -10.299 1.00 93.12 221 GLN A CA 1
ATOM 1758 C C . GLN A 1 221 ? 4.916 7.221 -11.482 1.00 93.12 221 GLN A C 1
ATOM 1760 O O . GLN A 1 221 ? 5.632 7.390 -12.466 1.00 93.12 221 GLN A O 1
ATOM 1765 N N . LEU A 1 222 ? 4.017 6.240 -11.422 1.00 93.31 222 LEU A N 1
ATOM 1766 C CA . LEU A 1 222 ? 3.795 5.301 -12.514 1.00 93.31 222 LEU A CA 1
ATOM 1767 C C . LEU A 1 222 ? 3.261 6.004 -13.771 1.00 93.31 222 LEU A C 1
ATOM 1769 O O . LEU A 1 222 ? 3.680 5.683 -14.883 1.00 93.31 222 LEU A O 1
ATOM 1773 N N . LYS A 1 223 ? 2.370 6.989 -13.606 1.00 93.88 223 LYS A N 1
ATOM 1774 C CA . LYS A 1 223 ? 1.857 7.809 -14.708 1.00 93.88 223 LYS A CA 1
ATOM 1775 C C . LYS A 1 223 ? 2.976 8.618 -15.363 1.00 93.88 223 LYS A C 1
ATOM 1777 O O . LYS A 1 223 ? 3.069 8.621 -16.588 1.00 93.88 223 LYS A O 1
ATOM 1782 N N . GLU A 1 224 ? 3.842 9.255 -14.581 1.00 92.50 224 GLU A N 1
ATOM 1783 C CA . GLU A 1 224 ? 5.016 9.957 -15.118 1.00 92.50 224 GLU A CA 1
ATOM 1784 C C . GLU A 1 224 ? 5.978 8.991 -15.820 1.00 92.50 224 GLU A C 1
ATOM 1786 O O . GLU A 1 224 ? 6.363 9.237 -16.961 1.00 92.50 224 GLU A O 1
ATOM 1791 N N . LEU A 1 225 ? 6.269 7.834 -15.217 1.00 88.19 225 LEU A N 1
ATOM 1792 C CA . LEU A 1 225 ? 7.099 6.801 -15.837 1.00 88.19 225 LEU A CA 1
ATOM 1793 C C . LEU A 1 225 ? 6.508 6.326 -17.172 1.00 88.19 225 LEU A C 1
ATOM 1795 O O . LEU A 1 225 ? 7.239 6.171 -18.148 1.00 88.19 225 LEU A O 1
ATOM 1799 N N . SER A 1 226 ? 5.186 6.152 -17.254 1.00 88.81 226 SER A N 1
ATOM 1800 C CA . SER A 1 226 ? 4.534 5.726 -18.493 1.00 88.81 226 SER A CA 1
ATOM 1801 C C . SER A 1 226 ? 4.689 6.737 -19.632 1.00 88.81 226 SER A C 1
ATOM 1803 O O . SER A 1 226 ? 4.979 6.322 -20.748 1.00 88.81 226 SER A O 1
ATOM 1805 N N . LYS A 1 227 ? 4.620 8.044 -19.340 1.00 90.00 227 LYS A N 1
ATOM 1806 C CA . LYS A 1 227 ? 4.848 9.107 -20.335 1.00 90.00 227 LYS A CA 1
ATOM 1807 C C . LYS A 1 227 ? 6.281 9.143 -20.863 1.00 90.00 227 LYS A C 1
ATOM 1809 O O . LYS A 1 227 ? 6.507 9.664 -21.941 1.00 90.00 227 LYS A O 1
ATOM 1814 N N . THR A 1 228 ? 7.250 8.663 -20.080 1.00 83.19 228 THR A N 1
ATOM 1815 C CA . THR A 1 228 ? 8.665 8.635 -20.492 1.00 83.19 228 THR A CA 1
ATOM 1816 C C . THR A 1 228 ? 9.036 7.408 -21.322 1.00 83.19 228 THR A C 1
ATOM 1818 O O . THR A 1 228 ? 10.095 7.393 -21.943 1.00 83.19 228 THR A O 1
ATOM 1821 N N . ILE A 1 229 ? 8.198 6.366 -21.298 1.00 80.81 229 ILE A N 1
ATOM 1822 C CA . ILE A 1 229 ? 8.416 5.113 -22.036 1.00 80.81 229 ILE A CA 1
ATOM 1823 C C . ILE A 1 229 ? 7.733 5.151 -23.416 1.00 80.81 229 ILE A C 1
ATOM 1825 O O . ILE A 1 229 ? 8.208 4.476 -24.333 1.00 80.81 229 ILE A O 1
ATOM 1829 N N . GLU A 1 230 ? 6.639 5.911 -23.545 1.00 68.50 230 GLU A N 1
ATOM 1830 C CA . GLU A 1 230 ? 5.930 6.204 -24.806 1.00 68.50 230 GLU A CA 1
ATOM 1831 C C . GLU A 1 230 ? 6.695 7.203 -25.687 1.00 68.50 230 GLU A C 1
ATOM 1833 O O . GLU A 1 230 ? 6.792 6.930 -26.908 1.00 68.50 230 GLU A O 1
#

Secondary structure (DSSP, 8-state):
-------------------SS-TTSSHHHHHHHHHHHHHHHHHHHHHHHHHHHHHHHHHHHHHHHHTTSSS--------------SSSSSSSSSSSS----------------------------S--TT--HHHHHHHHHHHHHHHHHHHHHHHHHHHHHHHHHHHHHHHHHHHHHHHHHHHHHTT-S-HHHHHHHHHHHHHHHHHHHHHHHHHHHHHHHHHHHHHHH-

Foldseek 3Di:
DDDDDDDPDDDPDPDPDDDDDDPPPPPVVVVVVVVVVVVVVVVVVVVVVVVVVVVVVVVVVVVVVVVPPPDDDDDDPDDDDDDDDPPPPPPPPPDPDPDDDDDDDDDDDDDDDDDDPPVPPPCPCPPQDPHDDVRSVVVVLVVVLVVLVVVLVVLVVVLVVLVVVLVVLVVVLVVLVVVLVVCVVVVVDDPVVSVVSVVVSVVSVVVSVVSVVVSVVSVVVSVVSVVVSD

Radius of gyration: 35.67 Å; chains: 1; bounding box: 69×86×104 Å